Protein AF-H2J732-F1 (afdb_monomer_lite)

Radius of gyration: 25.53 Å; chains: 1; bounding box: 41×71×60 Å

Secondary structure (DSSP, 8-state):
-EEEEEEEEETT--EEEEEEES--SEEE---EE---SSS--EEEEETTEEEEEE----SSPEE--EEEE-SS-EEEESEEEEEEE-S--EEPPHHHHHH-GGGGGEEEEEEETTEEEEEE-HHHHHSS------B---S--------S-EEEEEETTTEEEEGGGEEEEEEGGG-EEEEETTEEEEEEETTEEEEEEESSSS--EEEEESS-EEEES-EEEEEEEEEE-TT--EEEEETTEEEEE--

Sequence (247 aa):
MEYYICEIKDIENRTRKIAIENNIIGISTSFIPEDTGKQFIGFSEFNGNLYPVVTLPLEEKLVLKIFLIYEKMAFGVTSIIKKTKIDKVHIISEKMLELFPEMKIYSGYFEDEGEDILVFNIENALKQDMPDVIVKNRKIKRGTHQKLLQDFFIIDGKYAVERYKILNISGIEKFAPFSFKEFDGFVEYKNEIFPVLKTDEEFKWLVIKKGFSLLCKNIQTTNGEVISDEKNKKYLKVGKNIYEILE

Organism: Marinitoga piezophila (strain DSM 14283 / JCM 11233 / KA3) (NCBI:txid443254)

pLDDT: mean 79.51, std 14.53, range [30.89, 93.81]

Foldseek 3Di:
DKWWWFWKAFPVRDIATATEDPQFPDKFQDFDADPPVDQFGGWTDDPNWTFGEHEQPDPTHIDFGMWGHHPHHTYTGNGTPDMDDDPDFAADDPVNCVVPVSLVQFGGWDDDPNDIHTYGDVVVVVPPPRPSDRPPDPDDDDDDDDPPLFKWKDFQLAATEGPSQWPDKDFCPQWDADDDDQFRGWGDDPNDIATEHEPDPDFTMWTDGPRHIYGGHDIDIDGADWDADPVRFIWGDDPPGIHGYDD

Structure (mmCIF, N/CA/C/O backbone):
data_AF-H2J732-F1
#
_entry.id   AF-H2J732-F1
#
loop_
_atom_site.group_PDB
_atom_site.id
_atom_site.type_symbol
_atom_site.label_atom_id
_atom_site.label_alt_id
_atom_site.label_comp_id
_atom_site.label_asym_id
_atom_site.label_entity_id
_atom_site.label_seq_id
_atom_site.pdbx_PDB_ins_code
_atom_site.Cartn_x
_atom_site.Cartn_y
_atom_site.Cartn_z
_atom_site.occupancy
_atom_site.B_iso_or_equiv
_atom_site.auth_seq_id
_atom_site.auth_comp_id
_atom_site.auth_asym_id
_atom_site.auth_atom_id
_atom_site.pdbx_PDB_model_num
ATOM 1 N N . MET A 1 1 ? -17.116 -20.520 12.514 1.00 86.81 1 MET A N 1
ATOM 2 C CA . MET A 1 1 ? -16.486 -19.180 12.487 1.00 86.81 1 MET A CA 1
ATOM 3 C C . MET A 1 1 ? -15.799 -18.995 11.138 1.00 86.81 1 MET A C 1
ATOM 5 O O . MET A 1 1 ? -15.459 -19.994 10.516 1.00 86.81 1 MET A O 1
ATOM 9 N N . GLU A 1 2 ? -15.677 -17.770 10.626 1.00 90.69 2 GLU A N 1
ATOM 10 C CA . GLU A 1 2 ? -14.990 -17.516 9.348 1.00 90.69 2 GLU A CA 1
ATOM 11 C C . GLU A 1 2 ? -13.551 -17.053 9.589 1.00 90.69 2 GLU A C 1
ATOM 13 O O . GLU A 1 2 ? -13.306 -16.213 10.454 1.00 90.69 2 GLU A O 1
ATOM 18 N N . TYR A 1 3 ? -12.619 -17.562 8.787 1.00 92.44 3 TYR A N 1
ATOM 19 C CA . TYR A 1 3 ? -11.195 -17.258 8.878 1.00 92.44 3 TYR A CA 1
ATOM 20 C C . TYR A 1 3 ? -10.614 -16.927 7.504 1.00 92.44 3 TYR A C 1
ATOM 22 O O . TYR A 1 3 ? -11.011 -17.500 6.487 1.00 92.44 3 TYR A O 1
ATOM 30 N N . TYR A 1 4 ? -9.630 -16.034 7.485 1.00 90.50 4 TYR A N 1
ATOM 31 C CA . TYR A 1 4 ? -8.674 -15.912 6.394 1.00 90.50 4 TYR A CA 1
ATOM 32 C C . TYR A 1 4 ? -7.487 -16.823 6.672 1.00 90.50 4 TYR A C 1
ATOM 34 O O . TYR A 1 4 ? -6.869 -16.718 7.728 1.00 90.50 4 TYR A O 1
ATOM 42 N N . ILE A 1 5 ? -7.156 -17.692 5.720 1.00 92.06 5 ILE A N 1
ATOM 43 C CA . ILE A 1 5 ? -5.886 -18.415 5.729 1.00 92.06 5 ILE A CA 1
ATOM 44 C C . ILE A 1 5 ? -4.872 -17.549 4.993 1.00 92.06 5 ILE A C 1
ATOM 46 O O . ILE A 1 5 ? -5.067 -17.193 3.827 1.00 92.06 5 ILE A O 1
ATOM 50 N N . CYS A 1 6 ? -3.802 -17.192 5.687 1.00 91.62 6 CYS A N 1
ATOM 51 C CA . CYS A 1 6 ? -2.778 -16.276 5.216 1.00 91.62 6 CYS A CA 1
ATOM 52 C C . CYS A 1 6 ? -1.414 -16.956 5.191 1.00 91.62 6 CYS A C 1
ATOM 54 O O . CYS A 1 6 ? -1.122 -17.795 6.043 1.00 91.62 6 CYS A O 1
ATOM 56 N N . GLU A 1 7 ? -0.561 -16.538 4.259 1.00 91.06 7 GLU A N 1
ATOM 57 C CA . GLU A 1 7 ? 0.858 -16.883 4.287 1.00 91.06 7 GLU A CA 1
ATOM 58 C C . GLU A 1 7 ? 1.676 -15.730 4.839 1.00 91.06 7 GLU A C 1
ATOM 60 O O . GLU A 1 7 ? 1.455 -14.557 4.513 1.00 91.06 7 GLU A O 1
ATOM 65 N N . ILE A 1 8 ? 2.686 -16.091 5.615 1.00 89.31 8 ILE A N 1
ATOM 66 C CA . ILE A 1 8 ? 3.742 -15.198 6.057 1.00 89.31 8 ILE A CA 1
ATOM 67 C C . ILE A 1 8 ? 5.066 -15.813 5.633 1.00 89.31 8 ILE A C 1
ATOM 69 O O . ILE A 1 8 ? 5.370 -16.957 5.970 1.00 89.31 8 ILE A O 1
ATOM 73 N N . LYS A 1 9 ? 5.835 -15.039 4.874 1.00 89.25 9 LYS A N 1
ATOM 74 C CA . LYS A 1 9 ? 7.166 -15.393 4.404 1.00 89.25 9 LYS A CA 1
ATOM 75 C C . LYS A 1 9 ? 8.208 -14.555 5.111 1.00 89.25 9 LYS A C 1
ATOM 77 O O . LYS A 1 9 ? 8.009 -13.355 5.305 1.00 89.25 9 LYS A O 1
ATOM 82 N N . ASP A 1 10 ? 9.323 -15.174 5.452 1.00 86.19 10 ASP A N 1
ATOM 83 C CA . ASP A 1 10 ? 10.529 -14.449 5.828 1.00 86.19 10 ASP A CA 1
ATOM 84 C C . ASP A 1 10 ? 11.329 -14.017 4.582 1.00 86.19 10 ASP A C 1
ATOM 86 O O . ASP A 1 10 ? 10.953 -14.284 3.433 1.00 86.19 10 ASP A O 1
ATOM 90 N N . ILE A 1 11 ? 12.445 -13.324 4.807 1.00 83.50 11 ILE A N 1
ATOM 91 C CA . ILE A 1 11 ? 13.387 -12.934 3.747 1.00 83.50 11 ILE A CA 1
ATOM 92 C C . ILE A 1 11 ? 14.078 -14.125 3.060 1.00 83.50 11 ILE A C 1
ATOM 94 O O . ILE A 1 11 ? 14.561 -13.971 1.940 1.00 83.50 11 ILE A O 1
ATOM 98 N N . GLU A 1 12 ? 14.104 -15.299 3.695 1.00 86.12 12 GLU A N 1
ATOM 99 C CA . GLU A 1 12 ? 14.650 -16.549 3.146 1.00 86.12 12 GLU A CA 1
ATOM 100 C C . GLU A 1 12 ? 13.590 -17.363 2.382 1.00 86.12 12 GLU A C 1
ATOM 102 O O . GLU A 1 12 ? 13.863 -18.465 1.906 1.00 86.12 12 GLU A O 1
ATOM 107 N N . ASN A 1 13 ? 12.384 -16.805 2.214 1.00 80.94 13 ASN A N 1
ATOM 108 C CA . ASN A 1 13 ? 11.239 -17.409 1.537 1.00 80.94 13 ASN A CA 1
ATOM 109 C C . ASN A 1 13 ? 10.667 -18.660 2.247 1.00 80.94 13 ASN A C 1
ATOM 111 O O . ASN A 1 13 ? 9.870 -19.397 1.654 1.00 80.94 13 ASN A O 1
ATOM 115 N N . ARG A 1 14 ? 10.996 -18.879 3.528 1.00 86.00 14 ARG A N 1
ATOM 116 C CA . ARG A 1 14 ? 10.316 -19.858 4.389 1.00 86.00 14 ARG A CA 1
ATOM 117 C C . ARG A 1 14 ? 8.904 -19.366 4.662 1.00 86.00 14 ARG A C 1
ATOM 119 O O . ARG A 1 14 ? 8.694 -18.225 5.061 1.00 86.00 14 ARG A O 1
ATOM 126 N N . THR A 1 15 ? 7.929 -20.232 4.409 1.00 86.44 15 THR A N 1
ATOM 127 C CA . THR A 1 15 ? 6.506 -19.880 4.433 1.00 86.44 15 THR A CA 1
ATOM 128 C C . THR A 1 15 ? 5.823 -20.528 5.629 1.00 86.44 15 THR A C 1
ATOM 130 O O . THR A 1 15 ? 5.997 -21.718 5.874 1.00 86.44 15 THR A O 1
ATOM 133 N N . ARG A 1 16 ? 5.023 -19.750 6.356 1.00 86.56 16 ARG A N 1
ATOM 134 C CA . ARG A 1 16 ? 4.141 -20.220 7.427 1.00 86.56 16 ARG A CA 1
ATOM 135 C C . ARG A 1 16 ? 2.703 -19.876 7.070 1.00 86.56 16 ARG A C 1
ATOM 137 O O . ARG A 1 16 ? 2.445 -18.766 6.603 1.00 86.56 16 ARG A O 1
ATOM 144 N N . LYS A 1 17 ? 1.780 -20.806 7.309 1.00 91.50 17 LYS A N 1
ATOM 145 C CA . LYS A 1 17 ? 0.342 -20.565 7.171 1.00 91.50 17 LYS A CA 1
ATOM 146 C C . LYS A 1 17 ? -0.266 -20.310 8.542 1.00 91.50 17 LYS A C 1
ATOM 148 O O . LYS A 1 17 ? 0.025 -21.029 9.494 1.00 91.50 17 LYS A O 1
ATOM 153 N N . ILE A 1 18 ? -1.103 -19.287 8.629 1.00 92.56 18 ILE A N 1
ATOM 154 C CA . ILE A 1 18 ? -1.882 -18.984 9.829 1.00 92.56 18 ILE A CA 1
ATOM 155 C C . ILE A 1 18 ? -3.323 -18.683 9.446 1.00 92.56 18 ILE A C 1
ATOM 157 O O . ILE A 1 18 ? -3.600 -18.196 8.348 1.00 92.56 18 ILE A O 1
ATOM 161 N N . ALA A 1 19 ? -4.234 -18.937 10.373 1.00 93.81 19 ALA A N 1
ATOM 162 C CA . ALA A 1 19 ? -5.616 -18.520 10.273 1.00 93.81 19 ALA A CA 1
ATOM 163 C C . ALA A 1 19 ? -5.853 -17.270 11.116 1.00 93.81 19 ALA A C 1
ATOM 165 O O . ALA A 1 19 ? -5.444 -17.185 12.275 1.00 93.81 19 ALA A O 1
ATOM 166 N N . ILE A 1 20 ? -6.547 -16.306 10.527 1.00 91.19 20 ILE A N 1
ATOM 167 C CA . ILE A 1 20 ? -6.909 -15.040 11.149 1.00 91.19 20 ILE A CA 1
ATOM 168 C C . ILE A 1 20 ? -8.429 -14.917 11.109 1.00 91.19 20 ILE A C 1
ATOM 170 O O . ILE A 1 20 ? -9.039 -15.062 10.051 1.00 91.19 20 ILE A O 1
ATOM 174 N N . GLU A 1 21 ? -9.055 -14.671 12.255 1.00 88.50 21 GLU A N 1
ATOM 175 C CA . GLU A 1 21 ? -10.512 -14.546 12.338 1.00 88.50 21 GLU A CA 1
ATOM 176 C C . GLU A 1 21 ? -11.025 -13.355 11.512 1.00 88.50 21 GLU A C 1
ATOM 178 O O . GLU A 1 21 ? -10.437 -12.267 11.532 1.00 88.50 21 GLU A O 1
ATOM 183 N N . ASN A 1 22 ? -12.134 -13.559 10.789 1.00 84.19 22 ASN A N 1
ATOM 184 C CA . ASN A 1 22 ? -12.772 -12.566 9.920 1.00 84.19 22 ASN A CA 1
ATOM 185 C C . ASN A 1 22 ? -13.530 -11.477 10.714 1.00 84.19 22 ASN A C 1
ATOM 187 O O . ASN A 1 22 ? -14.730 -11.280 10.543 1.00 84.19 22 ASN A O 1
ATOM 191 N N . ASN A 1 23 ? -12.803 -10.745 11.553 1.00 83.38 23 ASN A N 1
ATOM 192 C CA . ASN A 1 23 ? -13.281 -9.561 12.273 1.00 83.38 23 ASN A CA 1
ATOM 193 C C . ASN A 1 23 ? -12.631 -8.282 11.711 1.00 83.38 23 ASN A C 1
ATOM 195 O O . ASN A 1 23 ? -12.337 -7.337 12.442 1.00 83.38 23 ASN A O 1
ATOM 199 N N . ILE A 1 24 ? -12.355 -8.280 10.402 1.00 82.88 24 ILE A N 1
ATOM 200 C CA . ILE A 1 24 ? -11.668 -7.192 9.701 1.00 82.88 24 ILE A CA 1
ATOM 201 C C . ILE A 1 24 ? -12.686 -6.207 9.115 1.00 82.88 24 ILE A C 1
ATOM 203 O O . ILE A 1 24 ? -13.741 -6.599 8.621 1.00 82.88 24 ILE A O 1
ATOM 207 N N . ILE A 1 25 ? -12.342 -4.923 9.107 1.00 81.88 25 ILE A N 1
ATOM 208 C CA . ILE A 1 25 ? -13.107 -3.854 8.449 1.00 81.88 25 ILE A CA 1
ATOM 209 C C . ILE A 1 25 ? -12.642 -3.600 7.007 1.00 81.88 25 ILE A C 1
ATOM 211 O O . ILE A 1 25 ? -13.283 -2.851 6.269 1.00 81.88 25 ILE A O 1
ATOM 215 N N . GLY A 1 26 ? -11.523 -4.204 6.594 1.00 80.00 26 GLY A N 1
ATOM 216 C CA . GLY A 1 26 ? -11.013 -4.100 5.232 1.00 80.00 26 GLY A CA 1
ATOM 217 C C . GLY A 1 26 ? -9.626 -4.699 5.039 1.00 80.00 26 GLY A C 1
ATOM 218 O O . GLY A 1 26 ? -9.052 -5.295 5.945 1.00 80.00 26 GLY A O 1
ATOM 219 N N . ILE A 1 27 ? -9.089 -4.535 3.832 1.00 82.12 27 ILE A N 1
ATOM 220 C CA . ILE A 1 27 ? -7.747 -4.980 3.447 1.00 82.12 27 ILE A CA 1
ATOM 221 C C . ILE A 1 27 ? -7.030 -3.800 2.792 1.00 82.12 27 ILE A C 1
ATOM 223 O O . ILE A 1 27 ? -7.623 -3.080 1.988 1.00 82.12 27 ILE A O 1
ATOM 227 N N . SER A 1 28 ? -5.752 -3.621 3.110 1.00 79.81 28 SER A N 1
ATOM 228 C CA . SER A 1 28 ? -4.871 -2.657 2.456 1.00 79.81 28 SER A CA 1
ATOM 229 C C . SER A 1 28 ? -3.616 -3.337 1.921 1.00 79.81 28 SER A C 1
ATOM 231 O O . SER A 1 28 ? -3.168 -4.360 2.434 1.00 79.81 28 SER A O 1
ATOM 233 N N . THR A 1 29 ? -3.030 -2.749 0.885 1.00 87.38 29 THR A N 1
ATOM 234 C CA . THR A 1 29 ? -1.687 -3.084 0.385 1.00 87.38 29 THR A CA 1
ATOM 235 C C . THR A 1 29 ? -0.697 -1.944 0.633 1.00 87.38 29 THR A C 1
ATOM 237 O O . THR A 1 29 ? 0.436 -1.987 0.160 1.00 87.38 29 THR A O 1
ATOM 240 N N . SER A 1 30 ? -1.128 -0.888 1.332 1.00 83.69 30 SER A N 1
ATOM 241 C CA . SER A 1 30 ? -0.287 0.250 1.687 1.00 83.69 30 SER A CA 1
ATOM 242 C C . SER A 1 30 ? 0.471 -0.047 2.974 1.00 83.69 30 SER A C 1
ATOM 244 O O . SER A 1 30 ? -0.135 -0.434 3.976 1.00 83.69 30 SER A O 1
ATOM 246 N N . PHE A 1 31 ? 1.784 0.170 2.947 1.00 85.25 31 PHE A N 1
ATOM 247 C CA . PHE A 1 31 ? 2.654 0.072 4.110 1.00 85.25 31 PHE A CA 1
ATOM 248 C C . PHE A 1 31 ? 3.592 1.265 4.163 1.00 85.25 31 PHE A C 1
ATOM 250 O O . PHE A 1 31 ? 4.288 1.570 3.193 1.00 85.25 31 PHE A O 1
ATOM 257 N N . ILE A 1 32 ? 3.612 1.914 5.314 1.00 82.00 32 ILE A N 1
ATOM 258 C CA . ILE A 1 32 ? 4.508 3.003 5.652 1.00 82.00 32 ILE A CA 1
ATOM 259 C C . ILE A 1 32 ? 5.402 2.450 6.764 1.00 82.00 32 ILE A C 1
ATOM 261 O O . ILE A 1 32 ? 4.961 2.404 7.914 1.00 82.00 32 ILE A O 1
ATOM 265 N N . PRO A 1 33 ? 6.604 1.947 6.433 1.00 79.12 33 PRO A N 1
ATOM 266 C CA . PRO A 1 33 ? 7.513 1.429 7.442 1.00 79.12 33 PRO A CA 1
ATOM 267 C C . PRO A 1 33 ? 7.946 2.571 8.359 1.00 79.12 33 PRO A C 1
ATOM 269 O O . PRO A 1 33 ? 8.314 3.646 7.884 1.00 79.12 33 PRO A O 1
ATOM 272 N N . GLU A 1 34 ? 7.925 2.329 9.663 1.00 73.31 34 GLU A N 1
ATOM 273 C CA . GLU A 1 34 ? 8.407 3.293 10.644 1.00 73.31 34 GLU A CA 1
ATOM 274 C C . GLU A 1 34 ? 9.106 2.535 11.765 1.00 73.31 34 GLU A C 1
ATOM 276 O O . GLU A 1 34 ? 8.534 1.624 12.366 1.00 73.31 34 GLU A O 1
ATOM 281 N N . ASP A 1 35 ? 10.362 2.894 12.022 1.00 62.47 35 ASP A N 1
ATOM 282 C CA . ASP A 1 35 ? 11.105 2.351 13.151 1.00 62.47 35 ASP A CA 1
ATOM 283 C C . ASP A 1 35 ? 10.632 3.060 14.417 1.00 62.47 35 ASP A C 1
ATOM 285 O O . ASP A 1 35 ? 11.136 4.113 14.808 1.00 62.47 35 ASP A O 1
ATOM 289 N N . THR A 1 36 ? 9.557 2.535 14.997 1.00 57.09 36 THR A N 1
ATOM 290 C CA . THR A 1 36 ? 8.895 3.209 16.113 1.00 57.09 36 THR A CA 1
ATOM 291 C C . THR A 1 36 ? 9.518 2.882 17.463 1.00 57.09 36 THR A C 1
ATOM 293 O O . THR A 1 36 ? 9.094 3.463 18.463 1.00 57.09 36 THR A O 1
ATOM 296 N N . GLY A 1 37 ? 10.489 1.956 17.529 1.00 52.34 37 GLY A N 1
ATOM 297 C CA . GLY A 1 37 ? 11.015 1.416 18.790 1.00 52.34 37 GLY A CA 1
ATOM 298 C C . GLY A 1 37 ? 9.931 0.810 19.700 1.00 52.34 37 GLY A C 1
ATOM 299 O O . GLY A 1 37 ? 10.166 0.607 20.890 1.00 52.34 37 GLY A O 1
ATOM 300 N N . LYS A 1 38 ? 8.727 0.574 19.159 1.00 56.06 38 LYS A N 1
ATOM 301 C CA . LYS A 1 38 ? 7.519 0.096 19.845 1.00 56.06 38 LYS A CA 1
ATOM 302 C C . LYS A 1 38 ? 7.087 -1.257 19.269 1.00 56.06 38 LYS A C 1
ATOM 304 O O . LYS A 1 38 ? 7.701 -1.795 18.356 1.00 56.06 38 LYS A O 1
ATOM 309 N N . GLN A 1 39 ? 5.993 -1.798 19.801 1.00 67.06 39 GLN A N 1
ATOM 310 C CA . GLN A 1 39 ? 5.414 -3.109 19.466 1.00 67.06 39 GLN A CA 1
ATOM 311 C C . GLN A 1 39 ? 4.782 -3.207 18.055 1.00 67.06 39 GLN A C 1
ATOM 313 O O . GLN A 1 39 ? 4.118 -4.193 17.747 1.00 67.06 39 GLN A O 1
ATOM 318 N N . PHE A 1 40 ? 4.971 -2.211 17.184 1.00 77.06 40 PHE A N 1
ATOM 319 C CA . PHE A 1 40 ? 4.434 -2.181 15.822 1.00 77.06 40 PHE A CA 1
ATOM 320 C C . PHE A 1 40 ? 5.495 -1.673 14.836 1.00 77.06 40 PHE A C 1
ATOM 322 O O . PHE A 1 40 ? 6.371 -0.885 15.184 1.00 77.06 40 PHE A O 1
ATOM 329 N N . ILE A 1 41 ? 5.421 -2.129 13.589 1.00 78.69 41 ILE A N 1
ATOM 330 C CA . ILE A 1 41 ? 6.520 -2.018 12.604 1.00 78.69 41 ILE A CA 1
ATOM 331 C C . ILE A 1 41 ? 6.309 -0.917 11.552 1.00 78.69 41 ILE A C 1
ATOM 333 O O . ILE A 1 41 ? 7.052 -0.808 10.576 1.00 78.69 41 ILE A O 1
ATOM 337 N N . GLY A 1 42 ? 5.248 -0.133 11.714 1.00 82.81 42 GLY A N 1
ATOM 338 C CA . GLY A 1 42 ? 4.853 0.924 10.794 1.00 82.81 42 GLY A CA 1
ATOM 339 C C . GLY A 1 42 ? 3.343 1.103 10.761 1.00 82.81 42 GLY A C 1
ATOM 340 O O . GLY A 1 42 ? 2.631 0.656 11.660 1.00 82.81 42 GLY A O 1
ATOM 341 N N . PHE A 1 43 ? 2.847 1.725 9.698 1.00 83.88 43 PHE A N 1
ATOM 342 C CA . PHE A 1 43 ? 1.429 2.009 9.516 1.00 83.88 43 PHE A CA 1
ATOM 343 C C . PHE A 1 43 ? 0.908 1.479 8.184 1.00 83.88 43 PHE A C 1
ATOM 345 O O . PHE A 1 43 ? 1.616 1.463 7.180 1.00 83.88 43 PHE A O 1
ATOM 352 N N . SER A 1 44 ? -0.359 1.083 8.160 1.00 84.25 44 SER A N 1
ATOM 353 C CA . SER A 1 44 ? -1.096 0.780 6.941 1.00 84.25 44 SER A CA 1
ATOM 354 C C . SER A 1 44 ? -2.203 1.806 6.752 1.00 84.25 44 SER A C 1
ATOM 356 O O . SER A 1 44 ? -2.924 2.135 7.694 1.00 84.25 44 SER A O 1
ATOM 358 N N . GLU A 1 45 ? -2.324 2.344 5.541 1.00 81.19 45 GLU A N 1
ATOM 359 C CA . GLU A 1 45 ? -3.378 3.301 5.215 1.00 81.19 45 GLU A CA 1
ATOM 360 C C . GLU A 1 45 ? -4.629 2.570 4.726 1.00 81.19 45 GLU A C 1
ATOM 362 O O . GLU A 1 45 ? -4.569 1.790 3.772 1.00 81.19 45 GLU A O 1
ATOM 367 N N . PHE A 1 46 ? -5.774 2.859 5.341 1.00 77.88 46 PHE A N 1
ATOM 368 C CA . PHE A 1 46 ? -7.077 2.376 4.895 1.00 77.88 46 PHE A CA 1
ATOM 369 C C . PHE A 1 46 ? -8.143 3.453 5.108 1.00 77.88 46 PHE A C 1
ATOM 371 O O . PHE A 1 46 ? -8.262 4.023 6.192 1.00 77.88 46 PHE A O 1
ATOM 378 N N . ASN A 1 47 ? -8.901 3.774 4.054 1.00 73.75 47 ASN A N 1
ATOM 379 C CA . ASN A 1 47 ? -9.926 4.828 4.057 1.00 73.75 47 ASN A CA 1
ATOM 380 C C . ASN A 1 47 ? -9.446 6.181 4.629 1.00 73.75 47 ASN A C 1
ATOM 382 O O . ASN A 1 47 ? -10.196 6.893 5.294 1.00 73.75 47 ASN A O 1
ATOM 386 N N . GLY A 1 48 ? -8.185 6.542 4.361 1.00 66.12 48 GLY A N 1
ATOM 387 C CA . GLY A 1 48 ? -7.577 7.797 4.812 1.00 66.12 48 GLY A CA 1
ATOM 388 C C . GLY A 1 48 ? -7.179 7.836 6.293 1.00 66.12 48 GLY A C 1
ATOM 389 O O . GLY A 1 48 ? -6.762 8.898 6.762 1.00 66.12 48 GLY A O 1
ATOM 390 N N . ASN A 1 49 ? -7.284 6.714 7.010 1.00 67.25 49 ASN A N 1
ATOM 391 C CA . ASN A 1 49 ? -6.768 6.539 8.367 1.00 67.25 49 ASN A CA 1
ATOM 392 C C . ASN A 1 49 ? -5.492 5.691 8.340 1.00 67.25 49 ASN A C 1
ATOM 394 O O . ASN A 1 49 ? -5.319 4.844 7.462 1.00 67.25 49 ASN A O 1
ATOM 398 N N . LEU A 1 50 ? -4.623 5.909 9.325 1.00 77.00 50 LEU A N 1
ATOM 399 C CA . LEU A 1 50 ? -3.427 5.104 9.549 1.00 77.00 50 LEU A CA 1
ATOM 400 C C . LEU A 1 50 ? -3.682 4.112 10.676 1.00 77.00 50 LEU A C 1
ATOM 402 O O . LEU A 1 50 ? -4.117 4.500 11.759 1.00 77.00 50 LEU A O 1
ATOM 406 N N . TYR A 1 51 ? -3.382 2.850 10.405 1.00 79.38 51 TYR A N 1
ATOM 407 C CA . TYR A 1 51 ? -3.525 1.748 11.341 1.00 79.38 51 TYR A CA 1
ATOM 408 C C . TYR A 1 51 ? -2.137 1.222 11.696 1.00 79.38 51 TYR A C 1
ATOM 410 O O . TYR A 1 51 ? -1.391 0.879 10.774 1.00 79.38 51 TYR A O 1
ATOM 418 N N . PRO A 1 52 ? -1.759 1.154 12.983 1.00 83.38 52 PRO A N 1
ATOM 419 C CA . PRO A 1 52 ? -0.482 0.573 13.378 1.00 83.38 52 PRO A CA 1
ATOM 420 C C . PRO A 1 52 ? -0.421 -0.885 12.921 1.00 83.38 52 PRO A C 1
ATOM 422 O O . PRO A 1 52 ? -1.376 -1.642 13.098 1.00 83.38 52 PRO A O 1
ATOM 425 N N . VAL A 1 53 ? 0.688 -1.262 12.293 1.00 86.25 53 VAL A N 1
ATOM 426 C CA . VAL A 1 53 ? 0.888 -2.598 11.734 1.00 86.25 53 VAL A CA 1
ATOM 427 C C . VAL A 1 53 ? 1.589 -3.484 12.743 1.00 86.25 53 VAL A C 1
ATOM 429 O O . VAL A 1 53 ? 2.729 -3.224 13.127 1.00 86.25 53 VAL A O 1
ATOM 432 N N . VAL A 1 54 ? 0.933 -4.584 13.080 1.00 85.12 54 VAL A N 1
ATOM 433 C CA . VAL A 1 54 ? 1.510 -5.706 13.817 1.00 85.12 54 VAL A CA 1
ATOM 434 C C . VAL A 1 54 ? 1.630 -6.917 12.902 1.00 85.12 54 VAL A C 1
ATOM 436 O O . VAL A 1 54 ? 0.966 -7.011 11.872 1.00 85.12 54 VAL A O 1
ATOM 439 N N . THR A 1 55 ? 2.483 -7.862 13.260 1.00 85.88 55 THR A N 1
ATOM 440 C CA . THR A 1 55 ? 2.614 -9.142 12.558 1.00 85.88 55 THR A CA 1
ATOM 441 C C . THR A 1 55 ? 3.073 -10.206 13.556 1.00 85.88 55 THR A C 1
ATOM 443 O O . THR A 1 55 ? 3.085 -9.949 14.762 1.00 85.88 55 THR A O 1
ATOM 446 N N . LEU A 1 56 ? 3.425 -11.403 13.087 1.00 82.19 56 LEU A N 1
ATOM 447 C CA . LEU A 1 56 ? 3.963 -12.440 13.961 1.00 82.19 56 LEU A CA 1
ATOM 448 C C . LEU A 1 56 ? 5.239 -11.945 14.671 1.00 82.19 56 LEU A C 1
ATOM 450 O O . LEU A 1 56 ? 6.134 -11.428 13.997 1.00 82.19 56 LEU A O 1
ATOM 454 N N . PRO A 1 57 ? 5.353 -12.125 16.001 1.00 74.62 57 PRO A N 1
ATOM 455 C CA . PRO A 1 57 ? 6.557 -11.791 16.751 1.00 74.62 57 PRO A CA 1
ATOM 456 C C . PRO A 1 57 ? 7.635 -12.837 16.455 1.00 74.62 57 PRO A C 1
ATOM 458 O O . PRO A 1 57 ? 7.783 -13.826 17.169 1.00 74.62 57 PRO A O 1
ATOM 461 N N . LEU A 1 58 ? 8.341 -12.647 15.346 1.00 66.81 58 LEU A N 1
ATOM 462 C CA . LEU A 1 58 ? 9.442 -13.496 14.911 1.00 66.81 58 LEU A CA 1
ATOM 463 C C . LEU A 1 58 ? 10.741 -12.695 14.971 1.00 66.81 58 LEU A C 1
ATOM 465 O O . LEU A 1 58 ? 10.757 -11.500 14.686 1.00 66.81 58 LEU A O 1
ATOM 469 N N . GLU A 1 59 ? 11.836 -13.366 15.327 1.00 61.25 59 GLU A N 1
ATOM 470 C CA . GLU A 1 59 ? 13.184 -12.774 15.305 1.00 61.25 59 GLU A CA 1
ATOM 471 C C . GLU A 1 59 ? 13.639 -12.440 13.871 1.00 61.25 59 GLU A C 1
ATOM 473 O O . GLU A 1 59 ? 14.547 -11.640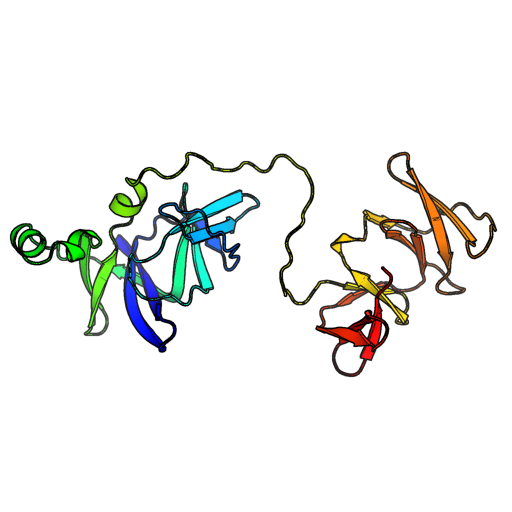 13.646 1.00 61.25 59 GLU A O 1
ATOM 478 N N . GLU A 1 60 ? 12.980 -13.044 12.884 1.00 71.75 60 GLU A N 1
ATOM 479 C CA . GLU A 1 60 ? 13.294 -12.954 11.466 1.00 71.75 60 GLU A CA 1
ATOM 480 C C . GLU A 1 60 ? 12.535 -11.804 10.794 1.00 71.75 60 GLU A C 1
ATOM 482 O O . GLU A 1 60 ? 11.366 -11.537 11.079 1.00 71.75 60 GLU A O 1
ATOM 487 N N . LYS A 1 61 ? 13.179 -11.138 9.828 1.00 80.81 61 LYS A N 1
ATOM 488 C CA . LYS A 1 61 ? 12.509 -10.117 9.014 1.00 80.81 61 LYS A CA 1
ATOM 489 C C . LYS A 1 61 ? 11.471 -10.767 8.098 1.00 80.81 61 LYS A C 1
ATOM 491 O O . LYS A 1 61 ? 11.796 -11.661 7.318 1.00 80.81 61 LYS A O 1
ATOM 496 N N . LEU A 1 62 ? 10.241 -10.260 8.153 1.00 84.50 62 LEU A N 1
ATOM 497 C CA . LEU A 1 62 ? 9.106 -10.756 7.375 1.00 84.50 62 LEU A CA 1
ATOM 498 C C . LEU A 1 62 ? 8.853 -9.923 6.116 1.00 84.50 62 LEU A C 1
ATOM 500 O O . LEU A 1 62 ? 9.025 -8.703 6.102 1.00 84.50 62 LEU A O 1
ATOM 504 N N . VAL A 1 63 ? 8.396 -10.585 5.055 1.00 87.31 63 VAL A N 1
ATOM 505 C CA . VAL A 1 63 ? 8.006 -9.967 3.783 1.00 87.31 63 VAL A CA 1
ATOM 506 C C . VAL A 1 63 ? 6.506 -9.688 3.805 1.00 87.31 63 VAL A C 1
ATOM 508 O O . VAL A 1 63 ? 5.694 -10.536 3.438 1.00 87.31 63 VAL A O 1
ATOM 511 N N . LEU A 1 64 ? 6.118 -8.487 4.221 1.00 87.94 64 LEU A N 1
ATOM 512 C CA . LEU A 1 64 ? 4.710 -8.098 4.339 1.00 87.94 64 LEU A CA 1
ATOM 513 C C . LEU A 1 64 ? 4.233 -7.351 3.093 1.00 87.94 64 LEU A C 1
ATOM 515 O O . LEU A 1 64 ? 4.935 -6.483 2.574 1.00 87.94 64 LEU A O 1
ATOM 519 N N . LYS A 1 65 ? 3.039 -7.694 2.606 1.00 86.44 65 LYS A N 1
ATOM 520 C CA . LYS A 1 65 ? 2.440 -7.094 1.399 1.00 86.44 65 LYS A CA 1
ATOM 521 C C . LYS A 1 65 ? 0.959 -6.770 1.556 1.00 86.44 65 LYS A C 1
ATOM 523 O O . LYS A 1 65 ? 0.472 -5.855 0.897 1.00 86.44 65 LYS A O 1
ATOM 528 N N . ILE A 1 66 ? 0.247 -7.530 2.387 1.00 87.50 66 ILE A N 1
ATOM 529 C CA . ILE A 1 66 ? -1.190 -7.384 2.616 1.00 87.50 66 ILE A CA 1
ATOM 530 C C . ILE A 1 66 ? -1.420 -7.104 4.097 1.00 87.50 66 ILE A C 1
ATOM 532 O O . ILE A 1 66 ? -0.811 -7.732 4.957 1.00 87.50 66 ILE A O 1
ATOM 536 N N . PHE A 1 67 ? -2.319 -6.172 4.386 1.00 91.12 67 PHE A N 1
ATOM 537 C CA . PHE A 1 67 ? -2.634 -5.718 5.731 1.00 91.12 67 PHE A CA 1
ATOM 538 C C . PHE A 1 67 ? -4.127 -5.894 5.974 1.00 91.12 67 PHE A C 1
ATOM 540 O O . PHE A 1 67 ? -4.950 -5.228 5.344 1.00 91.12 67 PHE A O 1
ATOM 547 N N . LEU A 1 68 ? -4.475 -6.819 6.866 1.00 88.06 68 LEU A N 1
ATOM 548 C CA . LEU A 1 68 ? -5.845 -7.043 7.306 1.00 88.06 68 LEU A CA 1
ATOM 549 C C . LEU A 1 68 ? -6.200 -5.972 8.339 1.00 88.06 68 LEU A C 1
ATOM 551 O O . LEU A 1 68 ? -5.572 -5.896 9.393 1.00 88.06 68 LEU A O 1
ATOM 555 N N . ILE A 1 69 ? -7.166 -5.116 8.022 1.00 85.69 69 ILE A N 1
ATOM 556 C CA . ILE A 1 69 ? -7.487 -3.929 8.813 1.00 85.69 69 ILE A CA 1
ATOM 557 C C . ILE A 1 69 ? -8.546 -4.277 9.850 1.00 85.69 69 ILE A C 1
ATOM 559 O O . ILE A 1 69 ? -9.646 -4.689 9.499 1.00 85.69 69 ILE A O 1
ATOM 563 N N . TYR A 1 70 ? -8.228 -4.058 11.117 1.00 83.81 70 TYR A N 1
ATOM 564 C CA . TYR A 1 70 ? -9.143 -4.100 12.255 1.00 83.81 70 TYR A CA 1
ATOM 565 C C . TYR A 1 70 ? -9.511 -2.678 12.680 1.00 83.81 70 TYR A C 1
ATOM 567 O O . TYR A 1 70 ? -8.928 -1.704 12.212 1.00 83.81 70 TYR A O 1
ATOM 575 N N . GLU A 1 71 ? -10.453 -2.536 13.611 1.00 79.00 71 GLU A N 1
ATOM 576 C CA . GLU A 1 71 ? -10.885 -1.217 14.095 1.00 79.00 71 GLU A CA 1
ATOM 577 C C . GLU A 1 71 ? -9.739 -0.351 14.642 1.00 79.00 71 GLU A C 1
ATOM 579 O O . GLU A 1 71 ? -9.776 0.870 14.500 1.00 79.00 71 GLU A O 1
ATOM 584 N N . LYS A 1 72 ? -8.720 -0.976 15.247 1.00 79.06 72 LYS A N 1
ATOM 585 C CA . LYS A 1 72 ? -7.628 -0.281 15.950 1.00 79.06 72 LYS A CA 1
ATOM 586 C C . LYS A 1 72 ? -6.232 -0.520 15.378 1.00 79.06 72 LYS A C 1
ATOM 588 O O . LYS A 1 72 ? -5.309 0.202 15.731 1.00 79.06 72 LYS A O 1
ATOM 593 N N . MET A 1 73 ? -6.053 -1.524 14.525 1.00 84.94 73 MET A N 1
ATOM 594 C CA . MET A 1 73 ? -4.734 -1.908 14.017 1.00 84.94 73 MET A CA 1
ATOM 595 C C . MET A 1 73 ? -4.839 -2.602 12.666 1.00 84.94 73 MET A C 1
ATOM 597 O O . MET A 1 73 ? -5.928 -2.930 12.204 1.00 84.94 73 MET A O 1
ATOM 601 N N . ALA A 1 74 ? -3.698 -2.863 12.052 1.00 88.25 74 ALA A N 1
ATOM 602 C CA . ALA A 1 74 ? -3.585 -3.684 10.866 1.00 88.25 74 ALA A CA 1
ATOM 603 C C . ALA A 1 74 ? -2.687 -4.889 11.156 1.00 88.25 74 ALA A C 1
ATOM 605 O O . ALA A 1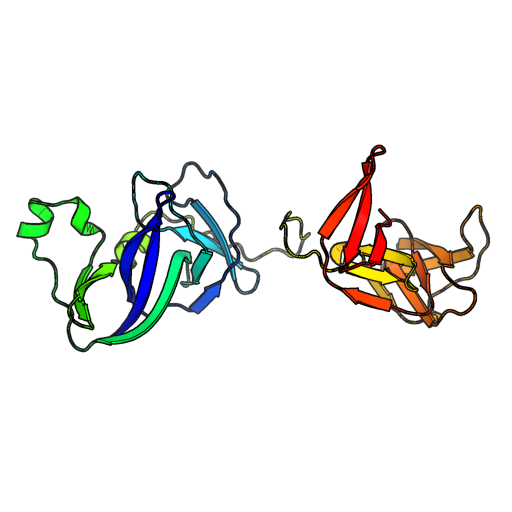 74 ? -1.629 -4.746 11.763 1.00 88.25 74 ALA A O 1
ATOM 606 N N . PHE A 1 75 ? -3.085 -6.074 10.705 1.00 90.50 75 PHE A N 1
ATOM 607 C CA . PHE A 1 75 ? -2.257 -7.271 10.792 1.00 90.50 75 PHE A CA 1
ATOM 608 C C . PHE A 1 75 ? -1.588 -7.540 9.442 1.00 90.50 75 PHE A C 1
ATOM 610 O O . PHE A 1 75 ? -2.264 -7.749 8.433 1.00 90.50 75 PHE A O 1
ATOM 617 N N . GLY A 1 76 ? -0.260 -7.498 9.411 1.00 90.75 76 GLY A N 1
ATOM 618 C CA . GLY A 1 76 ? 0.541 -7.674 8.207 1.00 90.75 76 GLY A CA 1
ATOM 619 C C . GLY A 1 76 ? 0.808 -9.142 7.888 1.00 90.75 76 GLY A C 1
ATOM 620 O O . GLY A 1 76 ? 1.316 -9.887 8.728 1.00 90.75 76 GLY A O 1
ATOM 621 N N . VAL A 1 77 ? 0.537 -9.524 6.640 1.00 90.50 77 VAL A N 1
ATOM 622 C CA . VAL A 1 77 ? 0.817 -10.841 6.051 1.00 90.50 77 VAL A CA 1
ATOM 623 C C . VAL A 1 77 ? 1.464 -10.702 4.670 1.00 90.50 77 VAL A C 1
ATOM 625 O O . VAL A 1 77 ? 1.465 -9.628 4.058 1.00 90.50 77 VAL A O 1
ATOM 628 N N . THR A 1 78 ? 2.018 -11.790 4.140 1.00 88.31 78 THR A N 1
ATOM 629 C CA . THR A 1 78 ? 2.561 -11.815 2.775 1.00 88.31 78 THR A CA 1
ATOM 630 C C . THR A 1 78 ? 1.460 -11.978 1.733 1.00 88.31 78 THR A C 1
ATOM 632 O O . THR A 1 78 ? 1.485 -11.299 0.706 1.00 88.31 78 THR A O 1
ATOM 635 N N . SER A 1 79 ? 0.503 -12.875 1.967 1.00 85.62 79 SER A N 1
ATOM 636 C CA . SER A 1 79 ? -0.611 -13.140 1.053 1.00 85.62 79 SER A CA 1
ATOM 637 C C . SER A 1 79 ? -1.832 -13.674 1.813 1.00 85.62 79 SER A C 1
ATOM 639 O O . SER A 1 79 ? -1.718 -14.173 2.933 1.00 85.62 79 SER A O 1
ATOM 641 N N . ILE A 1 80 ? -3.011 -13.567 1.198 1.00 87.75 80 ILE A N 1
ATOM 642 C CA . ILE A 1 80 ? -4.227 -14.262 1.631 1.00 87.75 80 ILE A CA 1
ATOM 643 C C . ILE A 1 80 ? -4.445 -15.401 0.639 1.00 87.75 80 ILE A C 1
ATOM 645 O O . ILE A 1 80 ? -4.560 -15.145 -0.558 1.00 87.75 80 ILE A O 1
ATOM 649 N N . ILE A 1 81 ? -4.495 -16.638 1.131 1.00 87.19 81 ILE A N 1
ATOM 650 C CA . ILE A 1 81 ? -4.729 -17.830 0.308 1.00 87.19 81 ILE A CA 1
ATOM 651 C C . ILE A 1 81 ? -6.217 -17.941 -0.000 1.00 87.19 81 ILE A C 1
ATOM 653 O O . ILE A 1 81 ? -6.623 -17.978 -1.159 1.00 87.19 81 ILE A O 1
ATOM 657 N N . LYS A 1 82 ? -7.040 -17.996 1.053 1.00 88.12 82 LYS A N 1
ATOM 658 C CA . LYS A 1 82 ? -8.490 -18.158 0.940 1.00 88.12 82 LYS A CA 1
ATOM 659 C C . LYS A 1 82 ? -9.212 -17.674 2.188 1.00 88.12 82 LYS A C 1
ATOM 661 O O . LYS A 1 82 ? -8.623 -17.534 3.259 1.00 88.12 82 LYS A O 1
ATOM 666 N N . LYS A 1 83 ? -10.515 -17.459 2.035 1.00 89.88 83 LYS A N 1
ATOM 667 C CA . LYS A 1 83 ? -11.459 -17.285 3.137 1.00 89.88 83 LYS A CA 1
ATOM 668 C C . LYS A 1 83 ? -12.249 -18.582 3.294 1.00 89.88 83 LYS A C 1
ATOM 670 O O . LYS A 1 83 ? -12.758 -19.097 2.303 1.00 89.88 83 LYS A O 1
ATOM 675 N N . THR A 1 84 ? -12.339 -19.105 4.510 1.00 90.06 84 THR A N 1
ATOM 676 C CA . THR A 1 84 ? -13.013 -20.377 4.796 1.00 90.06 84 THR A CA 1
ATOM 677 C C . THR A 1 84 ? -13.871 -20.284 6.053 1.00 90.06 84 THR A C 1
ATOM 679 O O . THR A 1 84 ? -13.634 -19.448 6.928 1.00 90.06 84 THR A O 1
ATOM 682 N N . LYS A 1 85 ? -14.885 -21.144 6.144 1.00 93.00 85 LYS A N 1
ATOM 683 C CA . LYS A 1 85 ? -15.720 -21.301 7.332 1.00 93.00 85 LYS A CA 1
ATOM 684 C C . LYS A 1 85 ? -15.327 -22.602 8.020 1.00 93.00 85 LYS A C 1
ATOM 686 O O . LYS A 1 85 ? -15.398 -23.659 7.410 1.00 93.00 85 LYS A O 1
ATOM 691 N N . ILE A 1 86 ? -14.945 -22.500 9.287 1.00 91.50 86 ILE A N 1
ATOM 692 C CA . ILE A 1 86 ? -14.508 -23.623 10.116 1.00 91.50 86 ILE A CA 1
ATOM 693 C C . ILE A 1 86 ? -15.517 -23.838 11.236 1.00 91.50 86 ILE A C 1
ATOM 695 O O . ILE A 1 86 ? -15.901 -22.889 11.931 1.00 91.50 86 ILE A O 1
ATOM 699 N N . ASP A 1 87 ? -15.947 -25.081 11.414 1.00 86.31 87 ASP A N 1
ATOM 700 C CA . ASP A 1 87 ? -16.968 -25.432 12.402 1.00 86.31 87 ASP A CA 1
ATOM 701 C C . ASP A 1 87 ? -16.390 -25.588 13.810 1.00 86.31 87 ASP A C 1
ATOM 703 O O . ASP A 1 87 ? -17.058 -25.254 14.789 1.00 86.31 87 ASP A O 1
ATOM 707 N N . LYS A 1 88 ? -15.139 -26.048 13.923 1.00 88.44 88 LYS A N 1
ATOM 708 C CA . LYS A 1 88 ? -14.486 -26.290 15.208 1.00 88.44 88 LYS A CA 1
ATOM 709 C C . LYS A 1 88 ? -13.000 -25.948 15.164 1.00 88.44 88 LYS A C 1
ATOM 711 O O . LYS A 1 88 ? -12.290 -26.374 14.264 1.00 88.44 88 LYS A O 1
ATOM 716 N N . VAL A 1 89 ? -12.548 -25.226 16.186 1.00 91.56 89 VAL A N 1
ATOM 717 C CA . VAL A 1 89 ? -11.132 -24.962 16.461 1.00 91.56 89 VAL A CA 1
ATOM 718 C C . VAL A 1 89 ? -10.718 -25.762 17.692 1.00 91.56 89 VAL A C 1
ATOM 720 O O . VAL A 1 89 ? -11.434 -25.797 18.696 1.00 91.56 89 VAL A O 1
ATOM 723 N N . HIS A 1 90 ? -9.566 -26.417 17.615 1.00 91.44 90 HIS A N 1
ATOM 724 C CA . HIS A 1 90 ? -8.937 -27.104 18.733 1.00 91.44 90 HIS A CA 1
ATOM 725 C C . HIS A 1 90 ? -8.160 -26.091 19.570 1.00 91.44 90 HIS A C 1
ATOM 727 O O . HIS A 1 90 ? -7.195 -25.496 19.097 1.00 91.44 90 HIS A O 1
ATOM 733 N N . ILE A 1 91 ? -8.590 -25.881 20.812 1.00 89.75 91 ILE A N 1
ATOM 734 C CA . ILE A 1 91 ? -7.939 -24.949 21.738 1.00 89.75 91 ILE A CA 1
ATOM 735 C C . ILE A 1 91 ? -6.639 -25.583 22.247 1.00 89.75 91 ILE A C 1
ATOM 737 O O . ILE A 1 91 ? -6.621 -26.755 22.633 1.00 89.75 91 ILE A O 1
ATOM 741 N N . ILE A 1 92 ? -5.553 -24.809 22.256 1.00 84.12 92 ILE A N 1
ATOM 742 C CA . ILE A 1 92 ? -4.270 -25.251 22.815 1.00 84.12 92 ILE A CA 1
ATOM 743 C C . ILE A 1 92 ? -4.418 -25.377 24.337 1.00 84.12 92 ILE A C 1
ATOM 745 O O . ILE A 1 92 ? -4.910 -24.465 24.998 1.00 84.12 92 ILE A O 1
ATOM 749 N N . SER A 1 93 ? -4.008 -26.512 24.903 1.00 85.38 93 SER A N 1
ATOM 750 C CA . SER A 1 93 ? -4.137 -26.757 26.342 1.00 85.38 93 SER A CA 1
ATOM 751 C C . SER A 1 93 ? -3.170 -25.900 27.163 1.00 85.38 93 SER A C 1
ATOM 753 O O . SER A 1 93 ? -2.049 -25.629 26.736 1.00 85.38 93 SER A O 1
ATOM 755 N N . GLU A 1 94 ? -3.561 -25.531 28.386 1.00 84.94 94 GLU A N 1
ATOM 756 C CA . GLU A 1 94 ? -2.706 -24.749 29.295 1.00 84.94 94 GLU A CA 1
ATOM 757 C C . GLU A 1 94 ? -1.359 -25.433 29.551 1.00 84.94 94 GLU A C 1
ATOM 759 O O . GLU A 1 94 ? -0.316 -24.792 29.470 1.00 84.94 94 GLU A O 1
ATOM 764 N N . LYS A 1 95 ? -1.360 -26.761 29.721 1.00 85.44 95 LYS A N 1
ATOM 765 C CA . LYS A 1 95 ? -0.136 -27.561 29.869 1.00 85.44 95 LYS A CA 1
ATO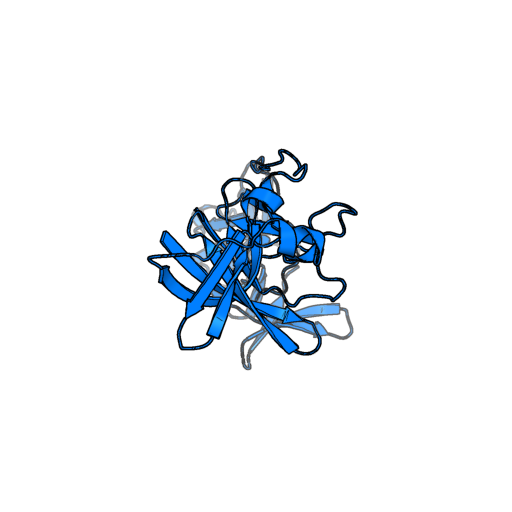M 766 C C . LYS A 1 95 ? 0.811 -27.433 28.666 1.00 85.44 95 LYS A C 1
ATOM 768 O O . LYS A 1 95 ? 2.024 -27.434 28.844 1.00 85.44 95 LYS A O 1
ATOM 773 N N . MET A 1 96 ? 0.281 -27.325 27.444 1.00 78.88 96 MET A N 1
ATOM 774 C CA . MET A 1 96 ? 1.105 -27.068 26.254 1.00 78.88 96 MET A CA 1
ATOM 775 C C . MET A 1 96 ? 1.672 -25.648 26.261 1.00 78.88 96 MET A C 1
ATOM 777 O O . MET A 1 96 ? 2.829 -25.469 25.906 1.00 78.88 96 MET A O 1
ATOM 781 N N . LEU A 1 97 ? 0.902 -24.655 26.711 1.00 81.25 97 LEU A N 1
ATOM 782 C CA . LEU A 1 97 ? 1.364 -23.265 26.829 1.00 81.25 97 LEU A CA 1
ATOM 783 C C . LEU A 1 97 ? 2.397 -23.060 27.949 1.00 81.25 97 LEU A C 1
ATOM 785 O O . LEU A 1 97 ? 3.167 -22.102 27.897 1.00 81.25 97 LEU A O 1
ATOM 789 N N . GLU A 1 98 ? 2.403 -23.919 28.971 1.00 84.00 98 GLU A N 1
ATOM 790 C CA . GLU A 1 98 ? 3.453 -23.960 29.997 1.00 84.00 98 GLU A CA 1
ATOM 791 C C . GLU A 1 98 ? 4.769 -24.512 29.438 1.00 84.00 98 GLU A C 1
ATOM 793 O O . GLU A 1 98 ? 5.833 -23.982 29.750 1.00 84.00 98 GLU A O 1
ATOM 798 N N . LEU A 1 99 ? 4.694 -25.553 28.602 1.00 83.44 99 LEU A N 1
ATOM 799 C CA . LEU A 1 99 ? 5.861 -26.176 27.971 1.00 83.44 99 LEU A CA 1
ATOM 800 C C . LEU A 1 99 ? 6.421 -25.347 26.807 1.00 83.44 99 LEU A C 1
ATOM 802 O O . LEU A 1 99 ? 7.635 -25.304 26.630 1.00 83.44 99 LEU A O 1
ATOM 806 N N . PHE A 1 100 ? 5.545 -24.680 26.052 1.00 79.00 100 PHE A N 1
ATOM 807 C CA . PHE A 1 100 ? 5.876 -23.862 24.882 1.00 79.00 100 PHE A CA 1
ATOM 808 C C . PHE A 1 100 ? 5.231 -22.473 25.008 1.00 79.00 100 PHE A C 1
ATOM 810 O O . PHE A 1 100 ? 4.184 -22.203 24.402 1.00 79.00 100 PHE A O 1
ATOM 817 N N . PRO A 1 101 ? 5.807 -21.570 25.823 1.00 77.06 101 PRO A N 1
ATOM 818 C CA . PRO A 1 101 ? 5.261 -20.232 26.051 1.00 77.06 101 PRO A CA 1
ATOM 819 C C . PRO A 1 101 ? 5.061 -19.407 24.774 1.00 77.06 101 PRO A C 1
ATOM 821 O O . PRO A 1 101 ? 4.159 -18.570 24.718 1.00 77.06 101 PRO A O 1
ATOM 824 N N . GLU A 1 102 ? 5.860 -19.651 23.739 1.00 72.56 102 GLU A N 1
ATOM 825 C CA . GLU A 1 102 ? 5.755 -19.038 22.417 1.00 72.56 102 GLU A CA 1
ATOM 826 C C . GLU A 1 102 ? 4.420 -19.341 21.723 1.00 72.56 102 GLU A C 1
ATOM 828 O O . GLU A 1 102 ? 3.951 -18.539 20.918 1.00 72.56 102 GLU A O 1
ATOM 833 N N . MET A 1 103 ? 3.746 -20.444 22.075 1.00 79.38 103 MET A N 1
ATOM 834 C CA . MET A 1 103 ? 2.439 -20.796 21.515 1.00 79.38 103 MET A CA 1
ATOM 835 C C . MET A 1 103 ? 1.298 -19.909 22.027 1.00 79.38 103 MET A C 1
ATOM 837 O O . MET A 1 103 ? 0.209 -19.942 21.459 1.00 79.38 103 MET A O 1
ATOM 841 N N . LYS A 1 104 ? 1.530 -19.066 23.045 1.00 80.00 104 LYS A N 1
ATOM 842 C CA . LYS A 1 104 ? 0.522 -18.133 23.594 1.00 80.00 104 LYS A CA 1
ATOM 843 C C . LYS A 1 104 ? 0.043 -17.079 22.589 1.00 80.00 104 LYS A C 1
ATOM 845 O O . LYS A 1 104 ? -0.963 -16.406 22.828 1.00 80.00 104 LYS A O 1
ATOM 850 N N . ILE A 1 105 ? 0.750 -16.928 21.469 1.00 80.62 105 ILE A N 1
ATOM 851 C CA . ILE A 1 105 ? 0.340 -16.070 20.350 1.00 80.62 105 ILE A CA 1
ATOM 852 C C . ILE A 1 105 ? -0.776 -16.698 19.501 1.00 80.62 105 ILE A C 1
ATOM 854 O O . ILE A 1 105 ? -1.375 -16.008 18.680 1.00 80.62 105 ILE A O 1
ATOM 858 N N . TYR A 1 106 ? -1.077 -17.982 19.698 1.00 86.81 106 TYR A N 1
ATOM 859 C CA . TYR A 1 106 ? -2.143 -18.705 19.012 1.00 86.81 106 TYR A CA 1
ATOM 860 C C . TYR A 1 106 ? -3.299 -19.002 19.973 1.00 86.81 106 TYR A C 1
ATOM 862 O O . TYR A 1 106 ? -3.108 -19.182 21.174 1.00 86.81 106 TYR A O 1
ATOM 870 N N . SER A 1 107 ? -4.522 -19.026 19.448 1.00 86.25 107 SER A N 1
ATOM 871 C CA . SER A 1 107 ? -5.737 -19.379 20.199 1.00 86.25 107 SER A CA 1
ATOM 872 C C . SER A 1 107 ? -6.114 -20.853 20.028 1.00 86.25 107 SER A C 1
ATOM 874 O O . SER A 1 107 ? -6.815 -21.423 20.864 1.00 86.25 107 SER A O 1
ATOM 876 N N . GLY A 1 108 ? -5.627 -21.486 18.962 1.00 90.69 108 GLY A N 1
ATOM 877 C CA . GLY A 1 108 ? -5.956 -22.858 18.615 1.00 90.69 108 GLY A CA 1
ATOM 878 C C . GLY A 1 108 ? -5.382 -23.274 17.268 1.00 90.69 108 GLY A C 1
ATOM 879 O O . GLY A 1 108 ? -4.517 -22.596 16.717 1.00 90.69 108 GLY A O 1
ATOM 880 N N . TYR A 1 109 ? -5.890 -24.375 16.729 1.00 93.06 109 TYR A N 1
ATOM 881 C CA . TYR A 1 109 ? -5.626 -24.838 15.367 1.00 93.06 109 TYR A CA 1
ATOM 882 C C . TYR A 1 109 ? -6.837 -25.582 14.795 1.00 93.06 109 TYR A C 1
ATOM 884 O O . TYR A 1 109 ? -7.749 -25.968 15.531 1.00 93.06 109 TYR A O 1
ATOM 892 N N . PHE A 1 110 ? -6.860 -25.776 13.483 1.00 93.44 110 PHE A N 1
ATOM 893 C CA . PHE A 1 110 ? -7.800 -26.663 12.800 1.00 93.44 110 PHE A CA 1
ATOM 894 C C . PHE A 1 110 ? -7.121 -27.307 11.593 1.00 93.44 110 PHE A C 1
ATOM 896 O O . PHE A 1 110 ? -6.154 -26.760 11.069 1.00 93.44 110 PHE A O 1
ATOM 903 N N . GLU A 1 111 ? -7.654 -28.436 11.140 1.00 92.12 111 GLU A N 1
ATOM 904 C CA . GLU A 1 111 ? -7.200 -29.089 9.915 1.00 92.12 111 GLU A CA 1
ATOM 905 C C . GLU A 1 111 ? -7.914 -28.482 8.698 1.00 92.12 111 GLU A C 1
ATOM 907 O O . GLU A 1 111 ? -9.141 -28.348 8.684 1.00 92.12 111 GLU A O 1
ATOM 912 N N . ASP A 1 112 ? -7.153 -28.112 7.672 1.00 86.81 112 ASP A N 1
ATOM 913 C CA . ASP A 1 112 ? -7.665 -27.665 6.378 1.00 86.81 112 ASP A CA 1
ATOM 914 C C . ASP A 1 112 ? -6.804 -28.267 5.266 1.00 86.81 112 ASP A C 1
ATOM 916 O O . ASP A 1 112 ? -5.585 -28.141 5.270 1.00 86.81 112 ASP A O 1
ATOM 920 N N . GLU A 1 113 ? -7.447 -28.977 4.335 1.00 85.94 113 GLU A N 1
ATOM 921 C CA . GLU A 1 113 ? -6.776 -29.676 3.223 1.00 85.94 113 GLU A CA 1
ATOM 922 C C . GLU A 1 113 ? -5.645 -30.638 3.660 1.00 85.94 113 GLU A C 1
ATOM 924 O O . GLU A 1 113 ? -4.699 -30.873 2.913 1.00 85.94 113 GLU A O 1
ATOM 929 N N . GLY A 1 114 ? -5.764 -31.239 4.851 1.00 84.94 114 GLY A N 1
ATOM 930 C CA . GLY A 1 114 ? -4.772 -32.176 5.393 1.00 84.94 114 GLY A CA 1
ATOM 931 C C . GLY A 1 114 ? -3.572 -31.511 6.075 1.00 84.94 114 GLY A C 1
ATOM 932 O O . GLY A 1 114 ? -2.591 -32.191 6.374 1.00 84.94 114 GLY A O 1
ATOM 933 N N . GLU A 1 115 ? -3.627 -30.198 6.315 1.00 88.25 115 GLU A N 1
ATOM 934 C CA . GLU A 1 115 ? -2.618 -29.446 7.061 1.00 88.25 115 GLU A CA 1
ATOM 935 C C . GLU A 1 115 ? -3.218 -28.827 8.334 1.00 88.25 115 GLU A C 1
ATOM 937 O O . GLU A 1 115 ? -4.318 -28.271 8.310 1.00 88.25 115 GLU A O 1
ATOM 942 N N . ASP A 1 116 ? -2.471 -28.867 9.441 1.00 89.06 116 ASP A N 1
ATOM 943 C CA . ASP A 1 116 ? -2.824 -28.147 10.667 1.00 89.06 116 ASP A CA 1
ATOM 944 C C . ASP A 1 116 ? -2.512 -26.652 10.516 1.00 89.06 116 ASP A C 1
ATOM 946 O O . ASP A 1 116 ? -1.355 -26.237 10.396 1.00 89.06 116 ASP A O 1
ATOM 950 N N . ILE A 1 117 ? -3.550 -25.819 10.572 1.00 92.38 117 ILE A N 1
ATOM 951 C CA . ILE A 1 117 ? -3.444 -24.365 10.486 1.00 92.38 117 ILE A CA 1
ATOM 952 C C . ILE A 1 117 ? -3.637 -23.753 11.872 1.00 92.38 117 ILE A C 1
ATOM 954 O O . ILE A 1 117 ? -4.706 -23.846 12.478 1.00 92.38 117 ILE A O 1
ATOM 958 N N . LEU A 1 118 ? -2.599 -23.075 12.366 1.00 91.12 118 LEU A N 1
ATOM 959 C CA . LEU A 1 118 ? -2.632 -22.368 13.646 1.00 91.12 118 LEU A CA 1
ATOM 960 C C . LEU A 1 118 ? -3.480 -21.096 13.549 1.00 91.12 118 LEU A C 1
ATOM 962 O O . LEU A 1 118 ? -3.276 -20.257 12.669 1.00 91.12 118 LEU A O 1
ATOM 966 N N . VAL A 1 119 ? -4.399 -20.920 14.494 1.00 90.81 119 VAL A N 1
ATOM 967 C CA . VAL A 1 119 ? -5.243 -19.730 14.614 1.00 90.81 119 VAL A CA 1
ATOM 968 C C . VAL A 1 119 ? -4.506 -18.681 15.429 1.00 90.81 119 VAL A C 1
ATOM 970 O O . VAL A 1 119 ? -4.237 -18.873 16.615 1.00 90.81 119 VAL A O 1
ATOM 973 N N . PHE A 1 120 ? -4.184 -17.553 14.805 1.00 88.88 120 PHE A N 1
ATOM 974 C CA . PHE A 1 120 ? -3.538 -16.440 15.485 1.00 88.88 120 PHE A CA 1
ATOM 975 C C . PHE A 1 120 ? -4.496 -15.786 16.486 1.00 88.88 120 PHE A C 1
ATOM 977 O O . PHE A 1 120 ? -5.659 -15.512 16.180 1.00 88.88 120 PHE A O 1
ATOM 984 N N . ASN A 1 121 ? -4.007 -15.520 17.696 1.00 84.25 121 ASN A N 1
ATOM 985 C CA . ASN A 1 121 ? -4.778 -14.843 18.725 1.00 84.25 121 ASN A CA 1
ATOM 986 C C . ASN A 1 121 ? -4.683 -13.325 18.534 1.00 84.25 121 ASN A C 1
ATOM 988 O O . ASN A 1 121 ? -3.848 -12.646 19.137 1.00 84.25 121 ASN A O 1
ATOM 992 N N . ILE A 1 122 ? -5.568 -12.796 17.687 1.00 78.19 122 ILE A N 1
ATOM 993 C CA . ILE A 1 122 ? -5.625 -11.361 17.408 1.00 78.19 122 ILE A CA 1
ATOM 994 C C . ILE A 1 122 ? -5.950 -10.548 18.665 1.00 78.19 122 ILE A C 1
ATOM 996 O O . ILE A 1 122 ? -5.434 -9.449 18.824 1.00 78.19 122 ILE A O 1
ATOM 1000 N N . GLU A 1 123 ? -6.738 -11.093 19.596 1.00 73.44 123 GLU A N 1
ATOM 1001 C CA . GLU A 1 123 ? -7.073 -10.408 20.845 1.00 73.44 123 GLU A CA 1
ATOM 1002 C C . GLU A 1 123 ? -5.848 -10.198 21.731 1.00 73.44 123 GLU A C 1
ATOM 1004 O O . GLU A 1 123 ? -5.710 -9.142 22.337 1.00 73.44 123 GLU A O 1
ATOM 1009 N N . ASN A 1 124 ? -4.931 -11.166 21.795 1.00 69.75 124 ASN A N 1
ATOM 1010 C CA . ASN A 1 124 ? -3.674 -10.998 22.526 1.00 69.75 124 ASN A CA 1
ATOM 1011 C C . ASN A 1 124 ? -2.788 -9.921 21.885 1.00 69.75 124 ASN A C 1
ATOM 1013 O O . ASN A 1 124 ? -2.152 -9.159 22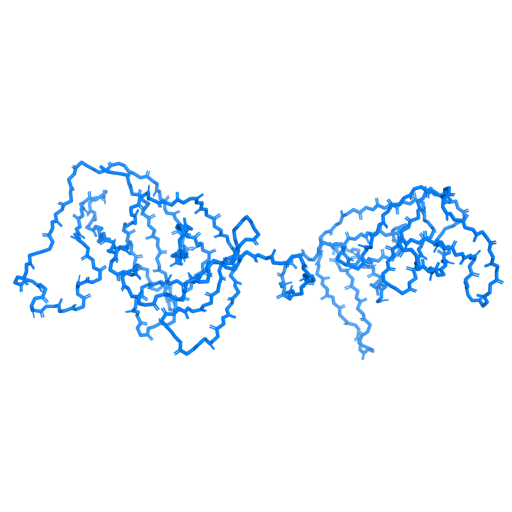.611 1.00 69.75 124 ASN A O 1
ATOM 1017 N N . ALA A 1 125 ? -2.791 -9.808 20.554 1.00 63.19 125 ALA A N 1
ATOM 1018 C CA . ALA A 1 125 ? -2.132 -8.702 19.858 1.00 63.19 125 ALA A CA 1
ATOM 1019 C C . ALA A 1 125 ? -2.841 -7.352 20.092 1.00 63.19 125 ALA A C 1
ATOM 1021 O O . ALA A 1 125 ? -2.178 -6.327 20.178 1.00 63.19 125 ALA A O 1
ATOM 1022 N N . LEU A 1 126 ? -4.168 -7.345 20.259 1.00 58.69 126 LEU A N 1
ATOM 1023 C CA . LEU A 1 126 ? -4.968 -6.149 20.568 1.00 58.69 126 LEU A CA 1
ATOM 1024 C C . LEU A 1 126 ? -4.888 -5.709 22.041 1.00 58.69 126 LEU A C 1
ATOM 1026 O O . LEU A 1 126 ? -5.163 -4.549 22.333 1.00 58.69 126 LEU A O 1
ATOM 1030 N N . LYS A 1 127 ? -4.568 -6.625 22.966 1.00 57.19 127 LYS A N 1
ATOM 1031 C CA . LYS A 1 127 ? -4.407 -6.366 24.413 1.00 57.19 127 LYS A CA 1
ATOM 1032 C C . LYS A 1 127 ? -3.065 -5.734 24.769 1.00 57.19 127 LYS A C 1
ATOM 1034 O O . LYS A 1 127 ? -2.898 -5.258 25.887 1.00 57.19 127 LYS A O 1
ATOM 1039 N N . GLN A 1 128 ? -2.106 -5.779 23.853 1.00 55.94 128 GLN A N 1
ATOM 1040 C CA . GLN A 1 128 ? -0.871 -5.018 23.972 1.00 55.94 128 GLN A CA 1
ATOM 1041 C C . GLN A 1 128 ? -1.200 -3.517 23.955 1.00 55.94 128 GLN A C 1
ATOM 1043 O O . GLN A 1 128 ? -2.152 -3.128 23.279 1.00 55.94 128 GLN A O 1
ATOM 1048 N N . ASP A 1 129 ? -0.459 -2.697 24.714 1.00 47.66 129 ASP A N 1
ATOM 1049 C CA . ASP A 1 129 ? -0.645 -1.237 24.795 1.00 47.66 129 ASP A CA 1
ATOM 1050 C C . ASP A 1 129 ? -0.379 -0.594 23.423 1.00 47.66 129 ASP A C 1
ATOM 1052 O O . ASP A 1 129 ? 0.691 -0.054 23.127 1.00 47.66 129 ASP A O 1
ATOM 1056 N N . MET A 1 130 ? -1.373 -0.687 22.546 1.00 52.19 130 MET A N 1
ATOM 1057 C CA . MET A 1 130 ? -1.374 -0.034 21.256 1.00 52.19 130 MET A CA 1
ATOM 1058 C C . MET A 1 130 ? -1.656 1.445 21.494 1.00 52.19 130 MET A C 1
ATOM 1060 O O . MET A 1 130 ? -2.565 1.783 22.256 1.00 52.19 130 MET A O 1
ATOM 1064 N N . PRO A 1 131 ? -0.904 2.356 20.858 1.00 45.94 131 PRO A N 1
ATOM 1065 C CA . PRO A 1 131 ? -1.224 3.770 20.944 1.00 45.94 131 PRO A CA 1
ATOM 1066 C C . PRO A 1 131 ? -2.681 3.970 20.494 1.00 45.94 131 PRO A C 1
ATOM 1068 O O . PRO A 1 131 ? -3.064 3.454 19.447 1.00 45.94 131 PRO A O 1
ATOM 1071 N N . ASP A 1 132 ? -3.472 4.745 21.250 1.00 40.38 132 ASP A N 1
ATOM 1072 C CA . ASP A 1 132 ? -4.895 5.095 20.995 1.00 40.38 132 ASP A CA 1
ATOM 1073 C C . ASP A 1 132 ? -5.129 5.885 19.687 1.00 40.38 132 ASP A C 1
ATOM 1075 O O . ASP A 1 132 ? -6.124 6.581 19.466 1.00 40.38 132 ASP A O 1
ATOM 1079 N N . VAL A 1 133 ? -4.164 5.829 18.787 1.00 40.94 133 VAL A N 1
ATOM 1080 C CA . VAL A 1 133 ? -3.998 6.745 17.691 1.00 40.94 133 VAL A CA 1
ATOM 1081 C C . VAL A 1 133 ? -4.644 6.131 16.454 1.00 40.94 133 VAL A C 1
ATOM 1083 O O . VAL A 1 133 ? -3.988 5.793 15.474 1.00 40.94 133 VAL A O 1
ATOM 1086 N N . ILE A 1 134 ? -5.978 6.088 16.464 1.00 44.44 134 ILE A N 1
ATOM 1087 C CA . ILE A 1 134 ? -6.722 6.323 15.226 1.00 44.44 134 ILE A CA 1
ATOM 1088 C C . ILE A 1 134 ? -6.410 7.778 14.860 1.00 44.44 134 ILE A C 1
ATOM 1090 O O . ILE A 1 134 ? -7.087 8.704 15.317 1.00 44.44 134 ILE A O 1
ATOM 1094 N N . VAL A 1 135 ? -5.342 8.015 14.087 1.00 41.41 135 VAL A N 1
ATOM 1095 C CA . VAL A 1 135 ? -5.091 9.348 13.529 1.00 41.41 135 VAL A CA 1
ATOM 1096 C C . VAL A 1 135 ? -6.240 9.623 12.561 1.00 41.41 135 VAL A C 1
ATOM 1098 O O . VAL A 1 135 ? -6.172 9.275 11.383 1.00 41.41 135 VAL A O 1
ATOM 1101 N N . LYS A 1 136 ? -7.309 10.278 13.032 1.00 37.69 136 LYS A N 1
ATOM 1102 C CA . LYS A 1 136 ? -8.180 11.038 12.136 1.00 37.69 136 LYS A CA 1
ATOM 1103 C C . LYS A 1 136 ? -7.278 12.065 11.483 1.00 37.69 136 LYS A C 1
ATOM 1105 O O . LYS A 1 136 ? -6.837 13.004 12.147 1.00 37.69 136 LYS A O 1
ATOM 1110 N N . ASN A 1 137 ? -6.995 11.884 10.199 1.00 33.19 137 ASN A N 1
ATOM 1111 C CA . ASN A 1 137 ? -6.265 12.874 9.434 1.00 33.19 137 ASN A CA 1
ATOM 1112 C C . ASN A 1 137 ? -6.999 14.218 9.558 1.00 33.19 137 ASN A C 1
ATOM 1114 O O . ASN A 1 137 ? -8.030 14.462 8.923 1.00 33.19 137 ASN A O 1
ATOM 1118 N N . ARG A 1 138 ? -6.444 15.129 10.372 1.00 34.28 138 ARG A N 1
ATOM 1119 C CA . ARG A 1 138 ? -6.581 16.560 10.121 1.00 34.28 138 ARG A CA 1
ATOM 1120 C C . ARG A 1 138 ? -6.162 16.725 8.668 1.00 34.28 138 ARG A C 1
ATOM 1122 O O . ARG A 1 138 ? -5.042 16.374 8.312 1.00 34.28 138 ARG A O 1
ATOM 1129 N N . LYS A 1 139 ? -7.072 17.228 7.830 1.00 42.34 139 LYS A N 1
ATOM 1130 C CA . LYS A 1 139 ? -6.735 17.755 6.504 1.00 42.34 139 LYS A CA 1
ATOM 1131 C C . LYS A 1 139 ? -5.447 18.562 6.649 1.00 42.34 139 LYS A C 1
ATOM 1133 O O . LYS A 1 139 ? -5.535 19.628 7.235 1.00 42.34 139 LYS A O 1
ATOM 1138 N N . ILE A 1 140 ? -4.306 18.062 6.171 1.00 30.89 140 ILE A N 1
ATOM 1139 C CA . ILE A 1 140 ? -3.136 18.821 5.706 1.00 30.89 140 ILE A CA 1
ATOM 1140 C C . ILE A 1 140 ? -2.099 17.837 5.124 1.00 30.89 140 ILE A C 1
ATOM 1142 O O . ILE A 1 140 ? -1.561 16.980 5.809 1.00 30.89 140 ILE A O 1
ATOM 1146 N N . LYS A 1 141 ? -1.841 18.045 3.825 1.00 32.78 141 LYS A N 1
ATOM 1147 C CA . LYS A 1 141 ? -0.622 17.768 3.040 1.00 32.78 141 LYS A CA 1
ATOM 1148 C C . LYS A 1 141 ? -0.085 16.326 3.013 1.00 32.78 141 LYS A C 1
ATOM 1150 O O . LYS A 1 141 ? 0.840 15.963 3.724 1.00 32.78 141 LYS A O 1
ATOM 1155 N N . ARG A 1 142 ? -0.591 15.591 2.012 1.00 32.91 142 ARG A N 1
ATOM 1156 C CA . ARG A 1 142 ? 0.050 14.436 1.363 1.00 32.91 142 ARG A CA 1
ATOM 1157 C C . ARG A 1 142 ? 1.533 14.707 1.093 1.00 32.91 142 ARG A C 1
ATOM 1159 O O . ARG A 1 142 ? 1.865 15.556 0.264 1.00 32.91 142 ARG A O 1
ATOM 1166 N N . GLY A 1 143 ? 2.378 13.940 1.759 1.00 35.97 143 GLY A N 1
ATOM 1167 C CA . GLY A 1 143 ? 3.784 13.770 1.448 1.00 35.97 143 GLY A CA 1
ATOM 1168 C C . GLY A 1 143 ? 4.184 12.363 1.858 1.00 35.97 143 GLY A C 1
ATOM 1169 O O . GLY A 1 143 ? 4.526 12.143 3.010 1.00 35.97 143 GLY A O 1
ATOM 1170 N N . THR A 1 144 ? 4.126 11.418 0.925 1.00 34.38 144 THR A N 1
ATOM 1171 C CA . THR A 1 144 ? 4.776 10.114 1.073 1.00 34.38 144 THR A CA 1
ATOM 1172 C C . THR A 1 144 ? 5.349 9.710 -0.274 1.00 34.38 144 THR A C 1
ATOM 1174 O O . THR A 1 144 ? 4.638 9.552 -1.267 1.00 34.38 144 THR A O 1
ATOM 1177 N N . HIS A 1 145 ? 6.673 9.576 -0.291 1.00 34.06 145 HIS A N 1
ATOM 1178 C CA . HIS A 1 145 ? 7.416 8.862 -1.312 1.00 34.06 145 HIS A CA 1
ATOM 1179 C C . HIS A 1 145 ? 6.962 7.401 -1.317 1.00 34.06 145 HIS A C 1
ATOM 1181 O O . HIS A 1 145 ? 7.457 6.567 -0.569 1.00 34.06 145 HIS A O 1
ATOM 1187 N N . GLN A 1 146 ? 6.023 7.100 -2.198 1.00 34.97 146 GLN A N 1
ATOM 1188 C CA . GLN A 1 146 ? 5.810 5.769 -2.729 1.00 34.97 146 GLN A CA 1
ATOM 1189 C C . GLN A 1 146 ? 6.560 5.735 -4.069 1.00 34.97 146 GLN A C 1
ATOM 1191 O O . GLN A 1 146 ? 6.319 6.584 -4.929 1.00 34.97 146 GLN A O 1
ATOM 1196 N N . LYS A 1 147 ? 7.417 4.735 -4.311 1.00 37.62 147 LYS A N 1
ATOM 1197 C CA . LYS A 1 147 ? 7.638 4.253 -5.689 1.00 37.62 147 LYS A CA 1
ATOM 1198 C C . LYS A 1 147 ? 6.373 3.494 -6.131 1.00 37.62 147 LYS A C 1
ATOM 1200 O O . LYS A 1 147 ? 6.408 2.311 -6.439 1.00 37.62 147 LYS A O 1
ATOM 1205 N N . LEU A 1 148 ? 5.232 4.183 -6.082 1.00 39.66 148 LEU A N 1
ATOM 1206 C CA . LEU A 1 148 ? 4.100 3.909 -6.947 1.00 39.66 148 LEU A CA 1
ATOM 1207 C C . LEU A 1 148 ? 4.598 4.182 -8.363 1.00 39.66 148 LEU A C 1
ATOM 1209 O O . LEU A 1 148 ? 5.447 5.054 -8.562 1.00 39.66 148 LEU A O 1
ATOM 1213 N N . LEU A 1 149 ? 4.041 3.494 -9.351 1.00 43.94 149 LEU A N 1
ATOM 1214 C CA . LEU A 1 149 ? 3.936 4.106 -10.666 1.00 43.94 149 LEU A CA 1
ATOM 1215 C C . LEU A 1 149 ? 3.335 5.498 -10.439 1.00 43.94 149 LEU A C 1
ATOM 1217 O O . LEU A 1 149 ? 2.201 5.614 -9.981 1.00 43.94 149 LEU A O 1
ATOM 1221 N N . GLN A 1 150 ? 4.167 6.529 -10.555 1.00 53.50 150 GLN A N 1
ATOM 1222 C CA . GLN A 1 150 ? 3.761 7.875 -10.195 1.00 53.50 150 GLN A CA 1
ATOM 1223 C C . GLN A 1 150 ? 2.708 8.294 -11.218 1.00 53.50 150 GLN A C 1
ATOM 1225 O O . GLN A 1 150 ? 2.960 8.225 -12.419 1.00 53.50 150 GLN A O 1
ATOM 1230 N N . ASP A 1 151 ? 1.529 8.688 -10.742 1.00 77.81 151 ASP A N 1
ATOM 1231 C CA . ASP A 1 151 ? 0.489 9.237 -11.602 1.00 77.81 151 ASP A CA 1
ATOM 1232 C C . ASP A 1 151 ? 0.993 10.575 -12.164 1.00 77.81 151 ASP A C 1
ATOM 1234 O O . ASP A 1 151 ? 1.190 11.547 -11.421 1.00 77.81 151 ASP A O 1
ATOM 1238 N N . PHE A 1 152 ? 1.161 10.649 -13.479 1.00 86.56 152 PHE A N 1
ATOM 1239 C CA . PHE A 1 152 ? 1.507 11.872 -14.191 1.00 86.56 152 PHE A CA 1
ATOM 1240 C C . PHE A 1 152 ? 0.381 12.312 -15.110 1.00 86.56 152 PHE A C 1
ATOM 1242 O O . PHE A 1 152 ? -0.368 11.504 -15.660 1.00 86.56 152 PHE A O 1
ATOM 1249 N N . PHE A 1 153 ? 0.326 13.617 -15.339 1.00 83.69 153 PHE A N 1
ATOM 1250 C CA . PHE A 1 153 ? -0.348 14.185 -16.490 1.00 83.69 153 PHE A CA 1
ATOM 1251 C C . PHE A 1 153 ? 0.672 14.470 -17.583 1.00 83.69 153 PHE A C 1
ATOM 1253 O O . PHE A 1 153 ? 1.638 15.195 -17.356 1.00 83.69 153 PHE A O 1
ATOM 1260 N N . ILE A 1 154 ? 0.439 13.909 -18.764 1.00 88.56 154 ILE A N 1
ATOM 1261 C CA . ILE A 1 154 ? 1.116 14.284 -19.996 1.00 88.56 154 ILE A CA 1
ATOM 1262 C C . ILE A 1 154 ? 0.392 15.488 -20.585 1.00 88.56 154 ILE A C 1
ATOM 1264 O O . ILE A 1 154 ? -0.809 15.419 -20.861 1.00 88.56 154 ILE A O 1
ATOM 1268 N N . ILE A 1 155 ? 1.132 16.574 -20.775 1.00 89.00 155 ILE A N 1
ATOM 1269 C CA . ILE A 1 155 ? 0.658 17.836 -21.338 1.00 89.00 155 ILE A CA 1
ATOM 1270 C C . ILE A 1 155 ? 1.156 17.932 -22.779 1.00 89.00 155 ILE A C 1
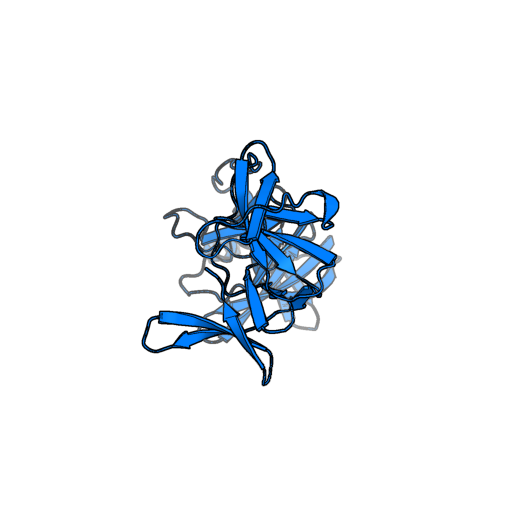ATOM 1272 O O . ILE A 1 155 ? 2.365 17.908 -23.028 1.00 89.00 155 ILE A O 1
ATOM 1276 N N . ASP A 1 156 ? 0.215 17.973 -23.723 1.00 84.62 156 ASP A N 1
ATOM 1277 C CA . ASP A 1 156 ? 0.444 18.079 -25.174 1.00 84.62 156 ASP A CA 1
ATOM 1278 C C . ASP A 1 156 ? 1.418 17.045 -25.765 1.00 84.62 156 ASP A C 1
ATOM 1280 O O . ASP A 1 156 ? 2.009 17.263 -26.819 1.00 84.62 156 ASP A O 1
ATOM 1284 N N . GLY A 1 157 ? 1.611 15.906 -25.091 1.00 81.56 157 GLY A N 1
ATOM 1285 C CA . GLY A 1 157 ? 2.588 14.893 -25.504 1.00 81.56 157 GLY A CA 1
ATOM 1286 C C . GLY A 1 157 ? 4.051 15.330 -25.360 1.00 81.56 157 GLY A C 1
ATOM 1287 O O . GLY A 1 157 ? 4.929 14.630 -25.852 1.00 81.56 157 GLY A O 1
ATOM 1288 N N . LYS A 1 158 ? 4.323 16.468 -24.706 1.00 85.06 158 LYS A N 1
ATOM 1289 C CA . LYS A 1 158 ? 5.669 17.054 -24.564 1.00 85.06 158 LYS A CA 1
ATOM 1290 C C . LYS A 1 158 ? 6.190 16.944 -23.133 1.00 85.06 158 LYS A C 1
ATOM 1292 O O . LYS A 1 158 ? 7.322 16.521 -22.912 1.00 85.06 158 LYS A O 1
ATOM 1297 N N . TYR A 1 159 ? 5.347 17.296 -22.167 1.00 87.75 159 TYR A N 1
ATOM 1298 C CA . TYR A 1 159 ? 5.745 17.453 -20.770 1.00 87.75 159 TYR A CA 1
ATOM 1299 C C . TYR A 1 159 ? 4.989 16.501 -19.856 1.00 87.75 159 TYR A C 1
ATOM 1301 O O . TYR A 1 159 ? 3.838 16.163 -20.121 1.00 87.75 159 TYR A O 1
ATOM 1309 N N . ALA A 1 160 ? 5.614 16.121 -18.747 1.00 90.06 160 ALA A N 1
ATOM 1310 C CA . ALA A 1 160 ? 4.987 15.380 -17.665 1.00 90.06 160 ALA A CA 1
ATOM 1311 C C . ALA A 1 160 ? 4.899 16.244 -16.400 1.00 90.06 160 ALA A C 1
ATOM 1313 O O . ALA A 1 160 ? 5.845 16.938 -16.027 1.00 90.06 160 ALA A O 1
ATOM 1314 N N . VAL A 1 161 ? 3.763 16.186 -15.706 1.00 85.75 161 VAL A N 1
ATOM 1315 C CA . VAL A 1 161 ? 3.566 16.846 -14.409 1.00 85.75 161 VAL A CA 1
ATOM 1316 C C . VAL A 1 161 ? 3.044 15.828 -13.410 1.00 85.75 161 VAL A C 1
ATOM 1318 O O . V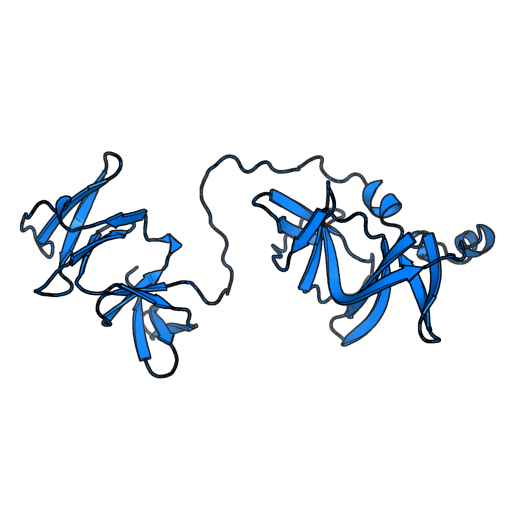AL A 1 161 ? 2.036 15.166 -13.659 1.00 85.75 161 VAL A O 1
ATOM 1321 N N . GLU A 1 162 ? 3.719 15.698 -12.270 1.00 84.75 162 GLU A N 1
ATOM 1322 C CA . GLU A 1 162 ? 3.267 14.811 -11.198 1.00 84.75 162 GLU A CA 1
ATOM 1323 C C . GLU A 1 162 ? 1.878 15.244 -10.715 1.00 84.75 162 GLU A C 1
ATOM 1325 O O . GLU A 1 162 ? 1.643 16.414 -10.397 1.00 84.75 162 GLU A O 1
ATOM 1330 N N . ARG A 1 163 ? 0.947 14.294 -10.599 1.00 81.81 163 ARG A N 1
ATOM 1331 C CA . ARG A 1 163 ? -0.450 14.565 -10.235 1.00 81.81 163 ARG A CA 1
ATOM 1332 C C . ARG A 1 163 ? -0.599 15.368 -8.945 1.00 81.81 163 ARG A C 1
ATOM 1334 O O . ARG A 1 163 ? -1.475 16.223 -8.858 1.00 81.81 163 ARG A O 1
ATOM 1341 N N . TYR A 1 164 ? 0.260 15.138 -7.952 1.00 80.19 164 TYR A N 1
ATOM 1342 C CA . TYR A 1 164 ? 0.215 15.853 -6.670 1.00 80.19 164 TYR A CA 1
ATOM 1343 C C . TYR A 1 164 ? 0.697 17.315 -6.751 1.00 80.19 164 TYR A C 1
ATOM 1345 O O . TYR A 1 164 ? 0.468 18.089 -5.814 1.00 80.19 164 TYR A O 1
ATOM 1353 N N . LYS A 1 165 ? 1.383 17.703 -7.835 1.00 83.44 165 LYS A N 1
ATOM 1354 C CA . LYS A 1 165 ? 1.781 19.091 -8.100 1.00 83.44 165 LYS A CA 1
ATOM 1355 C C . LYS A 1 165 ? 0.677 19.894 -8.780 1.00 83.44 165 LYS A C 1
ATOM 1357 O O . LYS A 1 165 ? 0.745 21.120 -8.735 1.00 83.44 165 LYS A O 1
ATOM 1362 N N . ILE A 1 166 ? -0.337 19.238 -9.349 1.00 82.88 166 ILE A N 1
ATOM 1363 C CA . ILE A 1 166 ? -1.496 19.904 -9.945 1.00 82.88 166 ILE A CA 1
ATOM 1364 C C . ILE A 1 166 ? -2.490 20.290 -8.849 1.00 82.88 166 ILE A C 1
ATOM 1366 O O . ILE A 1 166 ? -2.993 19.455 -8.099 1.00 82.88 166 ILE A O 1
ATOM 1370 N N . LEU A 1 167 ? -2.763 21.587 -8.760 1.00 85.06 167 LEU A N 1
ATOM 1371 C CA . LEU A 1 167 ? -3.709 22.196 -7.833 1.00 85.06 167 LEU A CA 1
ATOM 1372 C C . LEU A 1 167 ? -5.136 22.193 -8.386 1.00 85.06 167 LEU A C 1
ATOM 1374 O O . LEU A 1 167 ? -6.086 22.103 -7.602 1.00 85.06 167 LEU A O 1
ATOM 1378 N N . ASN A 1 168 ? -5.282 22.337 -9.708 1.00 88.31 168 ASN A N 1
ATOM 1379 C CA . ASN A 1 168 ? -6.557 22.302 -10.418 1.00 88.31 168 ASN A CA 1
ATOM 1380 C C . ASN A 1 168 ? -6.359 22.151 -11.940 1.00 88.31 168 ASN A C 1
ATOM 1382 O O . ASN A 1 168 ? -5.325 22.552 -12.470 1.00 88.31 168 ASN A O 1
ATOM 1386 N N . ILE A 1 169 ? -7.378 21.645 -12.637 1.00 86.75 169 ILE A N 1
ATOM 1387 C CA . ILE A 1 169 ? -7.504 21.712 -14.100 1.00 86.75 169 ILE A CA 1
ATOM 1388 C C . ILE A 1 169 ? -8.845 22.386 -14.396 1.00 86.75 169 ILE A C 1
ATOM 1390 O O . ILE A 1 169 ? -9.871 21.979 -13.852 1.00 86.75 169 ILE A O 1
ATOM 1394 N N . SER A 1 170 ? -8.847 23.432 -15.215 1.00 82.25 170 SER A N 1
ATOM 1395 C CA . SER A 1 170 ? -10.065 24.146 -15.620 1.00 82.25 170 SER A CA 1
ATOM 1396 C C . SER A 1 170 ? -10.058 24.459 -17.110 1.00 82.25 170 SER A C 1
ATOM 1398 O O . SER A 1 170 ? -9.055 24.234 -17.788 1.00 82.25 170 SER A O 1
ATOM 1400 N N . GLY A 1 171 ? -11.169 24.985 -17.623 1.00 82.62 171 GLY A N 1
ATOM 1401 C CA . GLY A 1 171 ? -11.175 25.575 -18.953 1.00 82.62 171 GLY A CA 1
ATOM 1402 C C . GLY A 1 171 ? -10.398 26.896 -18.986 1.00 82.62 171 GLY A C 1
ATOM 1403 O O . GLY A 1 171 ? -9.951 27.422 -17.954 1.00 82.62 171 GLY A O 1
ATOM 1404 N N . ILE A 1 172 ? -10.199 27.406 -20.202 1.00 87.75 172 ILE A N 1
ATOM 1405 C CA . ILE A 1 172 ? -9.409 28.615 -20.479 1.00 87.75 172 ILE A CA 1
ATOM 1406 C C . ILE A 1 172 ? -10.073 29.908 -20.000 1.00 87.75 172 ILE A C 1
ATOM 1408 O O . ILE A 1 172 ? -9.419 30.940 -19.959 1.00 87.75 172 ILE A O 1
ATOM 1412 N N . GLU A 1 173 ? -11.344 29.878 -19.601 1.00 85.00 173 GLU A N 1
ATOM 1413 C CA . GLU A 1 173 ? -12.093 31.055 -19.148 1.00 85.00 173 GLU A CA 1
ATOM 1414 C C . GLU A 1 173 ? -11.472 31.765 -17.934 1.00 85.00 173 GLU A C 1
ATOM 1416 O O . GLU A 1 173 ? -11.771 32.927 -17.679 1.00 85.00 173 GLU A O 1
ATOM 1421 N N . LYS A 1 174 ? -10.599 31.080 -17.186 1.00 78.81 174 LYS A N 1
ATOM 1422 C CA . LYS A 1 174 ? -9.886 31.642 -16.028 1.00 78.81 174 LYS A CA 1
ATOM 1423 C C . LYS A 1 174 ? -8.538 32.277 -16.376 1.00 78.81 174 LYS A C 1
ATOM 1425 O O . LYS A 1 174 ? -7.882 32.819 -15.490 1.00 78.81 174 LYS A O 1
ATOM 1430 N N . PHE A 1 175 ? -8.097 32.173 -17.626 1.00 89.62 175 PHE A N 1
ATOM 1431 C CA . PHE A 1 175 ? -6.829 32.727 -18.082 1.00 89.62 175 PHE A CA 1
ATOM 1432 C C . PHE A 1 175 ? -6.953 34.230 -18.346 1.00 89.62 175 PHE A C 1
ATOM 1434 O O . PHE A 1 175 ? -7.795 34.667 -19.129 1.00 89.62 175 PHE A O 1
ATOM 1441 N N . ALA A 1 176 ? -6.069 35.011 -17.729 1.00 85.00 176 ALA A N 1
ATOM 1442 C CA . ALA A 1 176 ? -5.894 36.425 -18.011 1.00 85.00 176 ALA A CA 1
ATOM 1443 C C . ALA A 1 176 ? -4.617 36.620 -18.853 1.00 85.00 176 ALA A C 1
ATOM 1445 O O . ALA A 1 176 ? -3.517 36.398 -18.337 1.00 85.00 176 ALA A O 1
ATOM 1446 N N . PRO A 1 177 ? -4.721 37.012 -20.136 1.00 86.81 177 PRO A N 1
ATOM 1447 C CA . PRO A 1 177 ? -3.554 37.222 -20.988 1.00 86.81 177 PRO A CA 1
ATOM 1448 C C . PRO A 1 177 ? -2.737 38.430 -20.521 1.00 86.81 177 PRO A C 1
ATOM 1450 O O . PRO A 1 177 ? -3.280 39.513 -20.302 1.00 86.81 177 PRO A O 1
ATOM 1453 N N . PHE A 1 178 ? -1.426 38.242 -20.379 1.00 83.88 178 PHE A N 1
ATOM 1454 C CA . PHE A 1 178 ? -0.481 39.271 -19.944 1.00 83.88 178 PHE A CA 1
ATOM 1455 C C . PHE A 1 178 ? 0.961 38.821 -20.211 1.00 83.88 178 PHE A C 1
ATOM 1457 O O . PHE A 1 178 ? 1.447 37.877 -19.597 1.00 83.88 178 PHE A O 1
ATOM 1464 N N . SER A 1 179 ? 1.675 39.497 -21.105 1.00 82.75 179 SER A N 1
ATOM 1465 C CA . SER A 1 179 ? 3.034 39.086 -21.469 1.00 82.75 179 SER A CA 1
ATOM 1466 C C . SER A 1 179 ? 4.078 39.661 -20.511 1.00 82.75 179 SER A C 1
ATOM 1468 O O . SER A 1 179 ? 4.247 40.879 -20.430 1.00 82.75 179 SER A O 1
ATOM 1470 N N . PHE A 1 180 ? 4.817 38.794 -19.817 1.00 76.06 180 PHE A N 1
ATOM 1471 C CA . PHE A 1 180 ? 5.941 39.198 -18.971 1.00 76.06 180 PHE A CA 1
ATOM 1472 C C . PHE A 1 180 ? 7.026 38.121 -18.911 1.00 76.06 180 PHE A C 1
ATOM 1474 O O . PHE A 1 180 ? 6.803 37.027 -18.394 1.00 76.06 180 PHE A O 1
ATOM 1481 N N . LYS A 1 181 ? 8.234 38.466 -19.379 1.00 86.88 181 LYS A N 1
ATOM 1482 C CA . LYS A 1 181 ? 9.354 37.523 -19.560 1.00 86.88 181 LYS A CA 1
ATOM 1483 C C . LYS A 1 181 ? 8.913 36.330 -20.416 1.00 86.88 181 LYS A C 1
ATOM 1485 O O . LYS A 1 181 ? 8.409 36.547 -21.511 1.00 86.88 181 LYS A O 1
ATOM 1490 N N . GLU A 1 182 ? 9.100 35.107 -19.934 1.00 86.00 182 GLU A N 1
ATOM 1491 C CA . GLU A 1 182 ? 8.640 33.894 -20.607 1.00 86.00 182 GLU A CA 1
ATOM 1492 C C . GLU A 1 182 ? 7.128 33.637 -20.488 1.00 86.00 182 GLU A C 1
ATOM 1494 O O . GLU A 1 182 ? 6.634 32.751 -21.171 1.00 86.00 182 GLU A O 1
ATOM 1499 N N . PHE A 1 183 ? 6.387 34.380 -19.657 1.00 89.69 183 PHE A N 1
ATOM 1500 C CA . PHE A 1 183 ? 4.975 34.105 -19.372 1.00 89.69 183 PHE A CA 1
ATOM 1501 C C . PHE A 1 183 ? 4.008 34.828 -20.315 1.00 89.69 183 PHE A C 1
ATOM 1503 O O . PHE A 1 183 ? 4.186 36.003 -20.641 1.00 89.69 183 PHE A O 1
ATOM 1510 N N . ASP A 1 184 ? 2.939 34.123 -20.683 1.00 86.69 184 ASP A N 1
ATOM 1511 C CA . ASP A 1 184 ? 1.872 34.567 -21.587 1.00 86.69 184 ASP A CA 1
ATOM 1512 C C . ASP A 1 184 ? 0.663 35.173 -20.859 1.00 86.69 184 ASP A C 1
ATOM 1514 O O . ASP A 1 184 ? -0.227 35.761 -21.484 1.00 86.69 184 ASP A O 1
ATOM 1518 N N . GLY A 1 185 ? 0.592 35.001 -19.540 1.00 89.81 185 GLY A N 1
ATOM 1519 C CA . GLY A 1 185 ? -0.461 35.568 -18.711 1.00 89.81 185 GLY A CA 1
ATOM 1520 C C . GLY A 1 185 ? -0.425 35.079 -17.281 1.00 89.81 185 GLY A C 1
ATOM 1521 O O . GLY A 1 185 ? 0.615 34.656 -16.775 1.00 89.81 185 GLY A O 1
ATOM 1522 N N . PHE A 1 186 ? -1.575 35.132 -16.622 1.00 88.94 186 PHE A N 1
ATOM 1523 C CA . PHE A 1 186 ? -1.743 34.638 -15.265 1.00 88.94 186 PHE A CA 1
ATOM 1524 C C . PHE A 1 186 ? -3.147 34.076 -15.029 1.00 88.94 186 PHE A C 1
ATOM 1526 O O . PHE A 1 186 ? -4.065 34.252 -15.829 1.00 88.94 186 PHE A O 1
ATOM 1533 N N . VAL A 1 187 ? -3.309 33.378 -13.911 1.00 87.94 187 VAL A N 1
ATOM 1534 C CA . VAL A 1 187 ? -4.597 32.913 -13.394 1.00 87.94 187 VAL A CA 1
ATOM 1535 C C . VAL A 1 187 ? -4.642 33.098 -11.890 1.00 87.94 187 VAL A C 1
ATOM 1537 O O . VAL A 1 187 ? -3.665 32.829 -11.193 1.00 87.94 187 VAL A O 1
ATOM 1540 N N . GLU A 1 188 ? -5.795 33.519 -11.386 1.00 84.62 188 GLU A N 1
ATOM 1541 C CA . GLU A 1 188 ? -6.067 33.531 -9.957 1.00 84.62 188 GLU A CA 1
ATOM 1542 C C . GLU A 1 188 ? -6.730 32.218 -9.520 1.00 84.62 188 GLU A C 1
ATOM 1544 O O . GLU A 1 188 ? -7.737 31.772 -10.080 1.00 84.62 188 GLU A O 1
ATOM 1549 N N . TYR A 1 189 ? -6.178 31.589 -8.486 1.00 83.50 189 TYR A N 1
ATOM 1550 C CA . TYR A 1 189 ? -6.755 30.403 -7.870 1.00 83.50 189 TYR A CA 1
ATOM 1551 C C . TYR A 1 189 ? -6.557 30.439 -6.359 1.00 83.50 189 TYR A C 1
ATOM 1553 O O . TYR A 1 189 ? -5.433 30.478 -5.874 1.00 83.50 189 TYR A O 1
ATOM 1561 N N . LYS A 1 190 ? -7.665 30.389 -5.606 1.00 85.06 190 LYS A N 1
ATOM 1562 C CA . LYS A 1 190 ? -7.670 30.440 -4.131 1.00 85.06 190 LYS A CA 1
ATOM 1563 C C . LYS A 1 190 ? -6.886 31.636 -3.564 1.00 85.06 190 LYS A C 1
ATOM 1565 O O . LYS A 1 190 ? -6.143 31.474 -2.602 1.00 85.06 190 LYS A O 1
ATOM 1570 N N . ASN A 1 191 ? -7.104 32.822 -4.134 1.00 82.06 191 ASN A N 1
ATOM 1571 C CA . ASN A 1 191 ? -6.463 34.085 -3.745 1.00 82.06 191 ASN A CA 1
ATOM 1572 C C . ASN A 1 191 ? -4.936 34.121 -3.972 1.00 82.06 191 ASN A C 1
ATOM 1574 O O . ASN A 1 191 ? -4.243 34.936 -3.369 1.00 82.06 191 ASN A O 1
ATOM 1578 N N . GLU A 1 192 ? -4.404 33.246 -4.830 1.00 86.06 192 GLU A N 1
ATOM 1579 C CA . GLU A 1 192 ? -3.012 33.264 -5.287 1.00 86.06 192 GLU A CA 1
ATOM 1580 C C . GLU A 1 192 ? -2.965 33.431 -6.814 1.00 86.06 192 GLU A C 1
ATOM 1582 O O . GLU A 1 192 ? -3.798 32.871 -7.531 1.00 86.06 192 GLU A O 1
ATOM 1587 N N . ILE A 1 193 ? -1.989 34.199 -7.311 1.00 83.44 193 ILE A N 1
ATOM 1588 C CA . ILE A 1 193 ? -1.773 34.435 -8.745 1.00 83.44 193 ILE A CA 1
ATOM 1589 C C . ILE A 1 193 ? -0.672 33.502 -9.241 1.00 83.44 193 ILE A C 1
ATOM 1591 O O . ILE A 1 193 ? 0.450 33.526 -8.736 1.00 83.44 193 ILE A O 1
ATOM 1595 N N . PHE A 1 194 ? -0.981 32.722 -10.272 1.00 87.00 194 PHE A N 1
ATOM 1596 C CA . PHE A 1 194 ? -0.036 31.829 -10.929 1.00 87.00 194 PHE A CA 1
ATOM 1597 C C . PHE A 1 194 ? 0.267 32.356 -12.330 1.00 87.00 194 PHE A C 1
ATOM 1599 O O . PHE A 1 194 ? -0.671 32.536 -13.111 1.00 87.00 194 PHE A O 1
ATOM 1606 N N . PRO A 1 195 ? 1.542 32.579 -12.686 1.00 88.56 195 PRO A N 1
ATOM 1607 C CA . PRO A 1 195 ? 1.900 32.938 -14.050 1.00 88.56 195 PRO A CA 1
ATOM 1608 C C . PRO A 1 195 ? 1.650 31.747 -14.987 1.00 88.56 195 PRO A C 1
ATOM 1610 O O . PRO A 1 195 ? 1.733 30.594 -14.564 1.00 88.56 195 PRO A O 1
ATOM 1613 N N . VAL A 1 196 ? 1.312 32.010 -16.247 1.00 89.56 196 VAL A N 1
ATOM 1614 C CA . VAL A 1 196 ? 0.862 31.006 -17.222 1.00 89.56 196 VAL A CA 1
ATOM 1615 C C . VAL A 1 196 ? 1.824 30.951 -18.406 1.00 89.56 196 VAL A C 1
ATOM 1617 O O . VAL A 1 196 ? 2.168 31.988 -18.966 1.00 89.56 196 VAL A O 1
ATOM 1620 N N . LEU A 1 197 ? 2.218 29.739 -18.800 1.00 91.00 197 LEU A N 1
ATOM 1621 C CA . LEU A 1 197 ? 2.982 29.447 -20.017 1.00 91.00 197 LEU A CA 1
ATOM 1622 C C . LEU A 1 197 ? 2.110 28.696 -21.017 1.00 91.00 197 LEU A C 1
ATOM 1624 O O . LEU A 1 197 ? 1.408 27.755 -20.636 1.00 91.00 197 LEU A O 1
ATOM 1628 N N . LYS A 1 198 ? 2.189 29.054 -22.295 1.00 91.12 198 LYS A N 1
ATOM 1629 C CA . LYS A 1 198 ? 1.606 28.253 -23.373 1.00 91.12 198 LYS A CA 1
ATOM 1630 C C . LYS A 1 198 ? 2.503 27.070 -23.714 1.00 91.12 198 LYS A C 1
ATOM 1632 O O . LYS A 1 198 ? 3.715 27.206 -23.848 1.00 91.12 198 LYS A O 1
ATOM 1637 N N . THR A 1 199 ? 1.895 25.903 -23.893 1.00 86.06 199 THR A N 1
ATOM 1638 C CA . THR A 1 199 ? 2.577 24.691 -24.387 1.00 86.06 199 THR A CA 1
ATOM 1639 C C . THR A 1 199 ? 2.201 24.346 -25.832 1.00 86.06 199 THR A C 1
ATOM 1641 O O . THR A 1 199 ? 2.869 23.516 -26.465 1.00 86.06 199 THR A O 1
ATOM 1644 N N . ASP A 1 200 ? 1.165 25.004 -26.357 1.00 86.38 200 ASP A N 1
ATOM 1645 C CA . ASP A 1 200 ? 0.662 24.914 -27.727 1.00 86.38 200 ASP A CA 1
ATOM 1646 C C . ASP A 1 200 ? -0.018 26.240 -28.137 1.00 86.38 200 ASP A C 1
ATOM 1648 O O . ASP A 1 200 ? -0.397 27.039 -27.277 1.00 86.38 200 ASP A O 1
ATOM 1652 N N . GLU A 1 201 ? -0.180 26.469 -29.442 1.00 84.31 201 GLU A N 1
ATOM 1653 C CA . GLU A 1 201 ? -0.863 27.654 -29.991 1.00 84.31 201 GLU A CA 1
ATOM 1654 C C . GLU A 1 201 ? -2.388 27.541 -29.861 1.00 84.31 201 GLU A C 1
ATOM 1656 O O . GLU A 1 201 ? -3.088 28.542 -29.708 1.00 84.31 201 GLU A O 1
ATOM 1661 N N . GLU A 1 202 ? -2.915 26.313 -29.880 1.00 86.06 202 GLU A N 1
ATOM 1662 C CA . GLU A 1 202 ? -4.329 26.036 -29.645 1.00 86.06 202 GLU A CA 1
ATOM 1663 C C . GLU A 1 202 ? -4.533 25.469 -28.243 1.00 86.06 202 GLU A C 1
ATOM 1665 O O . GLU A 1 202 ? -4.049 24.389 -27.921 1.00 86.06 202 GLU A O 1
ATOM 1670 N N . PHE A 1 203 ? -5.329 26.143 -27.417 1.00 87.88 203 PHE A N 1
ATOM 1671 C CA . PHE A 1 203 ? -5.510 25.758 -26.020 1.00 87.88 203 PHE A CA 1
ATOM 1672 C C . PHE A 1 203 ? -6.973 25.576 -25.628 1.00 87.88 203 PHE A C 1
ATOM 1674 O O . PHE A 1 203 ? -7.861 26.324 -26.031 1.00 87.88 203 PHE A O 1
ATOM 1681 N N . LYS A 1 204 ? -7.206 24.557 -24.798 1.00 87.38 204 LYS A N 1
ATOM 1682 C CA . LYS A 1 204 ? -8.523 24.192 -24.253 1.00 87.38 204 LYS A CA 1
ATOM 1683 C C . LYS A 1 204 ? -8.525 24.108 -22.736 1.00 87.38 204 LYS A C 1
ATOM 1685 O O . LYS A 1 204 ? -9.577 24.266 -22.120 1.00 87.38 204 LYS A O 1
ATOM 1690 N N . TRP A 1 205 ? -7.361 23.874 -22.145 1.00 87.00 205 TRP A N 1
ATOM 1691 C CA . TRP A 1 205 ? -7.235 23.590 -20.731 1.00 87.00 205 TRP A CA 1
ATOM 1692 C C . TRP A 1 205 ? -6.193 24.476 -20.081 1.00 87.00 205 TRP A C 1
ATOM 1694 O O . TRP A 1 205 ? -5.135 24.760 -20.645 1.00 87.00 205 TRP A O 1
ATOM 1704 N N . LEU A 1 206 ? -6.496 24.847 -18.847 1.00 88.12 206 LEU A N 1
ATOM 1705 C CA . LEU A 1 206 ? -5.595 25.513 -17.938 1.00 88.12 206 LEU A CA 1
ATOM 1706 C C . LEU A 1 206 ? -5.240 24.546 -16.808 1.00 88.12 206 LEU A C 1
ATOM 1708 O O . LEU A 1 206 ? -6.103 24.136 -16.028 1.00 88.12 206 LEU A O 1
ATOM 1712 N N . VAL A 1 207 ? -3.966 24.180 -16.722 1.00 87.81 207 VAL A N 1
ATOM 1713 C CA . VAL A 1 207 ? -3.425 23.312 -15.674 1.00 87.81 207 VAL A CA 1
ATOM 1714 C C . VAL A 1 207 ? -2.701 24.174 -14.660 1.00 87.81 207 VAL A C 1
ATOM 1716 O O . VAL A 1 207 ? -1.623 24.693 -14.932 1.00 87.81 207 VAL A O 1
ATOM 1719 N N . ILE A 1 208 ? -3.283 24.307 -13.474 1.00 86.81 208 ILE A N 1
ATOM 1720 C CA . ILE A 1 208 ? -2.705 25.087 -12.383 1.00 86.81 208 ILE A CA 1
ATOM 1721 C C . ILE A 1 208 ? -1.841 24.142 -11.561 1.00 86.81 208 ILE A C 1
ATOM 1723 O O . ILE A 1 208 ? -2.375 23.259 -10.885 1.00 86.81 208 ILE A O 1
ATOM 1727 N N . LYS A 1 209 ? -0.515 24.305 -11.607 1.00 87.06 209 LYS A N 1
ATOM 1728 C CA . LYS A 1 209 ? 0.424 23.564 -10.755 1.00 87.06 209 LYS A CA 1
ATOM 1729 C C . LYS A 1 209 ? 1.059 24.487 -9.718 1.00 87.06 209 LYS A C 1
ATOM 1731 O O . LYS A 1 209 ? 0.908 25.704 -9.743 1.00 87.06 209 LYS A O 1
ATOM 1736 N N . LYS A 1 210 ? 1.767 23.898 -8.757 1.00 80.88 210 LYS A N 1
ATOM 1737 C CA . LYS A 1 210 ? 2.593 24.673 -7.823 1.00 80.88 210 LYS A CA 1
ATOM 1738 C C . LYS A 1 210 ? 3.638 25.474 -8.614 1.00 80.88 210 LYS A C 1
ATOM 1740 O O . LYS A 1 210 ? 4.339 24.903 -9.445 1.00 80.88 210 LYS A O 1
ATOM 1745 N N . GLY A 1 211 ? 3.733 26.775 -8.346 1.00 83.38 211 GLY A N 1
ATOM 1746 C CA . GLY A 1 211 ? 4.703 27.692 -8.956 1.00 83.38 211 GLY A CA 1
ATOM 1747 C C . GLY A 1 211 ? 4.195 28.421 -10.202 1.00 83.38 211 GLY A C 1
ATOM 1748 O O . GLY A 1 211 ? 4.299 29.640 -10.264 1.00 83.38 211 GLY A O 1
ATOM 1749 N N . PHE A 1 212 ? 3.619 27.707 -11.170 1.00 87.31 212 PHE A N 1
ATOM 1750 C CA . PHE A 1 212 ? 3.114 28.290 -12.420 1.00 87.31 212 PHE A CA 1
ATOM 1751 C C . PHE A 1 212 ? 1.964 27.462 -13.003 1.00 87.31 212 PHE A C 1
ATOM 1753 O O . PHE A 1 212 ? 1.594 26.421 -12.472 1.00 87.31 212 PHE A O 1
ATOM 1760 N N . SER A 1 213 ? 1.370 27.925 -14.092 1.00 91.00 213 SER A N 1
ATOM 1761 C CA . SER A 1 213 ? 0.264 27.269 -14.782 1.00 91.00 213 SER A CA 1
ATOM 1762 C C . SER A 1 213 ? 0.594 27.049 -16.254 1.00 91.00 213 SER A C 1
ATOM 1764 O O . SER A 1 213 ? 1.424 27.752 -16.827 1.00 91.00 213 SER A O 1
ATOM 1766 N N . LEU A 1 214 ? -0.055 26.065 -16.867 1.00 92.31 214 LEU A N 1
ATOM 1767 C CA . LEU A 1 214 ? 0.119 25.726 -18.276 1.00 92.31 214 LEU A CA 1
ATOM 1768 C C . LEU A 1 214 ? -1.192 25.910 -19.027 1.00 92.31 214 LEU A C 1
ATOM 1770 O O . LEU A 1 214 ? -2.236 25.433 -18.580 1.00 92.31 214 LEU A O 1
ATOM 1774 N N . LEU A 1 215 ? -1.115 26.560 -20.179 1.00 91.06 215 LEU A N 1
ATOM 1775 C CA . LEU A 1 215 ? -2.197 26.665 -21.141 1.00 91.06 215 LEU A CA 1
ATOM 1776 C C . LEU A 1 215 ? -1.933 25.650 -22.261 1.00 91.06 215 LEU A C 1
ATOM 1778 O O . LEU A 1 215 ? -0.943 25.773 -22.981 1.00 91.06 215 LEU A O 1
ATOM 1782 N N . CYS A 1 216 ? -2.781 24.625 -22.358 1.00 90.56 216 CYS A N 1
ATOM 1783 C CA . CYS A 1 216 ? -2.512 23.421 -23.150 1.00 90.56 216 CYS A CA 1
ATOM 1784 C C . CYS A 1 216 ? -3.738 22.923 -23.924 1.00 90.56 216 CYS A C 1
ATOM 1786 O O . CYS A 1 216 ? -4.890 23.273 -23.626 1.00 90.56 216 CYS A O 1
ATOM 1788 N N . LYS A 1 217 ? -3.495 22.083 -24.932 1.00 90.06 217 LYS A N 1
ATOM 1789 C CA . LYS A 1 217 ? -4.528 21.510 -25.804 1.00 90.06 217 LYS A CA 1
ATOM 1790 C C . LYS A 1 217 ? -5.071 20.193 -25.270 1.00 90.06 217 LYS A C 1
ATOM 1792 O O . LYS A 1 217 ? -6.283 19.977 -25.255 1.00 90.06 217 LYS A O 1
ATOM 1797 N N . ASN A 1 218 ? -4.166 19.310 -24.860 1.00 84.25 218 ASN A N 1
ATOM 1798 C CA . ASN A 1 218 ? -4.424 17.919 -24.531 1.00 84.25 218 ASN A CA 1
ATOM 1799 C C . ASN A 1 218 ? -3.786 17.555 -23.192 1.00 84.25 218 ASN A C 1
ATOM 1801 O O . ASN A 1 218 ? -2.622 17.851 -22.927 1.00 84.25 218 ASN A O 1
ATOM 1805 N N . ILE A 1 219 ? -4.555 16.835 -22.381 1.00 83.56 219 ILE A N 1
ATOM 1806 C CA . ILE A 1 219 ? -4.128 16.320 -21.086 1.00 83.56 219 ILE A CA 1
ATOM 1807 C C . ILE A 1 219 ? -4.436 14.826 -21.061 1.00 83.56 219 ILE A C 1
ATOM 1809 O O . ILE A 1 219 ? -5.571 14.424 -21.316 1.00 83.56 219 ILE A O 1
ATOM 1813 N N . GLN A 1 220 ? -3.441 14.002 -20.743 1.00 84.81 220 GLN A N 1
ATOM 1814 C CA . GLN A 1 220 ? -3.610 12.555 -20.593 1.00 84.81 220 GLN A CA 1
ATOM 1815 C C . GLN A 1 220 ? -3.017 12.093 -19.269 1.00 84.81 220 GLN A C 1
ATOM 1817 O O . GLN A 1 220 ? -1.952 12.553 -18.877 1.00 84.81 220 GLN A O 1
ATOM 1822 N N . THR A 1 221 ? -3.680 11.175 -18.573 1.00 84.06 221 THR A N 1
ATOM 1823 C CA . THR A 1 221 ? -3.126 10.560 -17.361 1.00 84.06 221 THR A CA 1
ATOM 1824 C C . THR A 1 221 ? -2.344 9.310 -17.721 1.00 84.06 221 THR A C 1
ATOM 1826 O O . THR A 1 221 ? -2.844 8.474 -18.472 1.00 84.06 221 THR A O 1
ATOM 1829 N N . THR A 1 222 ? -1.153 9.149 -17.156 1.00 83.12 222 THR A N 1
ATOM 1830 C CA . THR A 1 222 ? -0.342 7.948 -17.352 1.00 83.12 222 THR A CA 1
ATOM 1831 C C . THR A 1 222 ? 0.463 7.610 -16.110 1.00 83.12 222 THR A C 1
ATOM 1833 O O . THR A 1 222 ? 0.615 8.417 -15.198 1.00 83.12 222 THR A O 1
ATOM 1836 N N . ASN A 1 223 ? 1.018 6.408 -16.142 1.00 81.31 223 ASN A N 1
ATOM 1837 C CA . ASN A 1 223 ? 1.917 5.848 -15.157 1.00 81.31 223 ASN A CA 1
ATOM 1838 C C . ASN A 1 223 ? 3.235 5.478 -15.835 1.00 81.31 223 ASN A C 1
ATOM 1840 O O . ASN A 1 223 ? 3.235 5.030 -16.984 1.00 81.31 223 ASN A O 1
ATOM 1844 N N . GLY A 1 224 ? 4.358 5.681 -15.149 1.00 75.81 224 GLY A N 1
ATOM 1845 C CA . GLY A 1 224 ? 5.668 5.423 -15.736 1.00 75.81 224 GLY A CA 1
ATOM 1846 C C . GLY A 1 224 ? 6.815 5.437 -14.739 1.00 75.81 224 GLY A C 1
ATOM 1847 O O . GLY A 1 224 ? 6.640 5.695 -13.547 1.00 75.81 224 GLY A O 1
ATOM 1848 N N . GLU A 1 225 ? 7.998 5.131 -15.258 1.00 82.19 225 GLU A N 1
ATOM 1849 C CA . GLU A 1 225 ? 9.251 5.134 -14.511 1.00 82.19 225 GLU A CA 1
ATOM 1850 C C . GLU A 1 225 ? 9.890 6.524 -14.572 1.00 82.19 225 GLU A C 1
ATOM 1852 O O . GLU A 1 225 ? 9.998 7.112 -15.648 1.00 82.19 225 GLU A O 1
ATOM 1857 N N . VAL A 1 226 ? 10.337 7.044 -13.427 1.00 82.00 226 VAL A N 1
ATOM 1858 C CA . VAL A 1 226 ? 11.122 8.282 -13.382 1.00 82.00 226 VAL A CA 1
ATOM 1859 C C . VAL A 1 226 ? 12.595 7.949 -13.546 1.00 82.00 226 VAL A C 1
ATOM 1861 O O . VAL A 1 226 ? 13.157 7.196 -12.751 1.00 82.00 226 VAL A O 1
ATOM 1864 N N . ILE A 1 227 ? 13.211 8.549 -14.557 1.00 78.44 227 ILE A N 1
ATOM 1865 C CA . ILE A 1 227 ? 14.643 8.466 -14.843 1.00 78.44 227 ILE A CA 1
ATOM 1866 C C . ILE A 1 227 ? 15.258 9.866 -14.754 1.00 78.44 227 ILE A C 1
ATOM 1868 O O . ILE A 1 227 ? 14.556 10.862 -14.934 1.00 78.44 227 ILE A O 1
ATOM 1872 N N . SER A 1 228 ? 16.560 9.951 -14.493 1.00 81.38 228 SER A N 1
ATOM 1873 C CA . SER A 1 228 ? 17.286 11.224 -14.436 1.00 81.38 228 SER A CA 1
ATOM 1874 C C . SER A 1 228 ? 18.437 11.240 -15.437 1.00 81.38 228 SER A C 1
ATOM 1876 O O . SER A 1 228 ? 19.045 10.197 -15.676 1.00 81.38 228 SER A O 1
ATOM 1878 N N . ASP A 1 229 ? 18.745 12.408 -16.005 1.00 73.88 229 ASP A N 1
ATOM 1879 C CA . ASP A 1 229 ? 19.989 12.609 -16.760 1.00 73.88 229 ASP A CA 1
ATOM 1880 C C . ASP A 1 229 ? 21.180 12.942 -15.841 1.00 73.88 229 ASP A C 1
ATOM 1882 O O . ASP A 1 229 ? 21.038 13.106 -14.627 1.00 73.88 229 ASP A O 1
ATOM 1886 N N . GLU A 1 230 ? 22.371 13.070 -16.430 1.00 61.59 230 GLU A N 1
ATOM 1887 C CA . GLU A 1 230 ? 23.620 13.414 -15.730 1.00 61.59 230 GLU A CA 1
ATOM 1888 C C . GLU A 1 230 ? 23.581 14.788 -15.034 1.00 61.59 230 GLU A C 1
ATOM 1890 O O . GLU A 1 230 ? 24.396 15.067 -14.156 1.00 61.59 230 GLU A O 1
ATOM 1895 N N . LYS A 1 231 ? 22.627 15.654 -15.402 1.00 73.50 231 LYS A N 1
ATOM 1896 C CA . LYS A 1 231 ? 22.403 16.976 -14.801 1.00 73.50 231 LYS A CA 1
ATOM 1897 C C . LYS A 1 231 ? 21.289 16.953 -13.751 1.00 73.50 231 LYS A C 1
ATOM 1899 O O . LYS A 1 231 ? 20.842 18.016 -13.324 1.00 73.50 231 LYS A O 1
ATOM 1904 N N . ASN A 1 232 ? 20.849 15.766 -13.326 1.00 72.62 232 ASN A N 1
ATOM 1905 C CA . ASN A 1 232 ? 19.728 15.543 -12.412 1.00 72.62 232 ASN A CA 1
ATOM 1906 C C . ASN A 1 232 ? 18.372 16.067 -12.919 1.00 72.62 232 ASN A C 1
ATOM 1908 O O . ASN A 1 232 ? 17.436 16.177 -12.121 1.00 72.62 232 ASN A O 1
ATOM 1912 N N . LYS A 1 233 ? 18.214 16.357 -14.219 1.00 77.12 233 LYS A N 1
ATOM 1913 C CA . LYS A 1 233 ? 16.877 16.617 -14.767 1.00 77.12 233 LYS A CA 1
ATOM 1914 C C . LYS A 1 233 ? 16.089 15.321 -14.794 1.00 77.12 233 LYS A C 1
ATOM 1916 O O . LYS A 1 233 ? 16.624 14.275 -15.158 1.00 77.12 233 LYS A O 1
ATOM 1921 N N . LYS A 1 234 ? 14.812 15.402 -14.434 1.00 84.50 234 LYS A N 1
ATOM 1922 C CA . LYS A 1 234 ? 13.930 14.240 -14.327 1.00 84.50 234 LYS A CA 1
ATOM 1923 C C . LYS A 1 234 ? 13.070 14.088 -15.575 1.00 84.50 234 LYS A C 1
ATOM 1925 O O . LYS A 1 234 ? 12.525 15.061 -16.093 1.00 84.50 234 LYS A O 1
ATOM 1930 N N . TYR A 1 235 ? 12.897 12.847 -16.006 1.00 83.69 235 TYR A N 1
ATOM 1931 C CA . TYR A 1 235 ? 12.064 12.468 -17.139 1.00 83.69 235 TYR A CA 1
ATOM 1932 C C . TYR A 1 235 ? 11.150 11.309 -16.757 1.00 83.69 235 TYR A C 1
ATOM 1934 O O . TYR A 1 235 ? 11.515 10.439 -15.966 1.00 83.69 235 TYR A O 1
ATOM 1942 N N . LEU A 1 236 ? 9.963 11.282 -17.352 1.00 85.69 236 LEU A N 1
ATOM 1943 C CA . LEU A 1 236 ? 9.016 10.187 -17.239 1.00 85.69 236 LEU A CA 1
ATOM 1944 C C . LEU A 1 236 ? 9.127 9.276 -18.459 1.00 85.69 236 LEU A C 1
ATOM 1946 O O . LEU A 1 236 ? 8.883 9.712 -19.584 1.00 85.69 236 LEU A O 1
ATOM 1950 N N . LYS A 1 237 ? 9.418 7.997 -18.232 1.00 78.94 237 LYS A N 1
ATOM 1951 C CA . LYS A 1 237 ? 9.452 6.954 -19.255 1.00 78.94 237 LYS A CA 1
ATOM 1952 C C . LYS A 1 237 ? 8.163 6.131 -19.237 1.00 78.94 237 LYS A C 1
ATOM 1954 O O . LYS A 1 237 ? 7.832 5.495 -18.236 1.00 78.94 237 LYS A O 1
ATOM 1959 N N . VAL A 1 238 ? 7.465 6.099 -20.374 1.00 81.81 238 VAL A N 1
ATOM 1960 C CA . VAL A 1 238 ? 6.250 5.295 -20.600 1.00 81.81 238 VAL A CA 1
ATOM 1961 C C . VAL A 1 238 ? 6.440 4.466 -21.869 1.00 81.81 238 VAL A C 1
ATOM 1963 O O . VAL A 1 238 ? 6.340 4.974 -22.988 1.00 81.81 238 VAL A O 1
ATOM 1966 N N . GLY A 1 239 ? 6.757 3.179 -21.714 1.00 82.31 239 GLY A N 1
ATOM 1967 C CA . GLY A 1 239 ? 7.123 2.322 -22.844 1.00 82.31 239 GLY A CA 1
ATOM 1968 C C . GLY A 1 239 ? 8.357 2.859 -23.581 1.00 82.31 239 GLY A C 1
ATOM 1969 O O . GLY A 1 239 ? 9.452 2.878 -23.019 1.00 82.31 239 GLY A O 1
ATOM 1970 N N . LYS A 1 240 ? 8.177 3.291 -24.838 1.00 79.06 240 LYS A N 1
ATOM 1971 C CA . LYS A 1 240 ? 9.230 3.903 -25.677 1.00 79.06 240 LYS A CA 1
ATOM 1972 C C . LYS A 1 240 ? 9.270 5.437 -25.608 1.00 79.06 240 LYS A C 1
ATOM 1974 O O . LYS A 1 240 ? 10.206 6.026 -26.136 1.00 79.06 240 LYS A O 1
ATOM 1979 N N . ASN A 1 241 ? 8.279 6.072 -24.985 1.00 79.94 241 ASN A N 1
ATOM 1980 C CA . ASN A 1 241 ? 8.173 7.528 -24.927 1.00 79.94 241 ASN A CA 1
ATOM 1981 C C . ASN A 1 241 ? 8.856 8.070 -23.668 1.00 79.94 241 ASN A C 1
ATOM 1983 O O . ASN A 1 241 ? 8.799 7.442 -22.606 1.00 79.94 241 ASN A O 1
ATOM 1987 N N . ILE A 1 242 ? 9.476 9.243 -23.795 1.00 83.88 242 ILE A N 1
ATOM 1988 C CA . ILE A 1 242 ? 10.166 9.953 -22.715 1.00 83.88 242 ILE A CA 1
ATOM 1989 C C . ILE A 1 242 ? 9.651 11.392 -22.704 1.00 83.88 242 ILE A C 1
ATOM 1991 O O . ILE A 1 242 ? 9.663 12.053 -23.740 1.00 83.88 242 ILE A O 1
ATOM 1995 N N . TYR A 1 243 ? 9.215 11.865 -21.540 1.00 86.12 243 TYR A N 1
ATOM 1996 C CA . TYR A 1 243 ? 8.671 13.211 -21.348 1.00 86.12 243 TYR A CA 1
ATOM 1997 C C . TYR A 1 243 ? 9.471 13.951 -20.274 1.00 86.12 243 TYR A C 1
ATOM 1999 O O . TYR A 1 243 ? 9.762 13.372 -19.227 1.00 86.12 243 TYR A O 1
ATOM 2007 N N . GLU A 1 244 ? 9.815 15.221 -20.497 1.00 86.81 244 GLU A N 1
ATOM 2008 C CA . GLU A 1 244 ? 10.481 16.045 -19.474 1.00 86.81 244 GLU A CA 1
ATOM 2009 C C . GLU A 1 244 ? 9.506 16.328 -18.324 1.00 86.81 244 GLU A C 1
ATOM 2011 O O . GLU A 1 244 ? 8.368 16.748 -18.556 1.00 86.81 244 GLU A O 1
ATOM 2016 N N . ILE A 1 245 ? 9.934 16.081 -17.082 1.00 87.06 245 ILE A N 1
ATOM 2017 C CA . ILE A 1 245 ? 9.122 16.377 -15.900 1.00 87.06 245 ILE A CA 1
ATOM 2018 C C . ILE A 1 245 ? 9.310 17.850 -15.543 1.00 87.06 245 ILE A C 1
ATOM 2020 O O . ILE A 1 245 ? 10.406 18.278 -15.188 1.00 87.06 245 ILE A O 1
ATOM 2024 N N . LEU A 1 246 ? 8.225 18.621 -15.594 1.00 83.88 246 LEU A N 1
ATOM 2025 C CA . LEU A 1 246 ? 8.241 20.026 -15.194 1.00 83.88 246 LEU A CA 1
ATOM 2026 C C . LEU A 1 246 ? 8.207 20.125 -13.667 1.00 83.88 246 LEU A C 1
ATOM 2028 O O . LEU A 1 246 ? 7.153 19.911 -13.052 1.00 83.88 246 LEU A O 1
ATOM 2032 N N . GLU A 1 247 ? 9.341 20.480 -13.057 1.00 74.12 247 GLU A N 1
ATOM 2033 C CA . GLU A 1 247 ? 9.463 20.601 -11.597 1.00 74.12 247 GLU A CA 1
ATOM 2034 C C . GLU A 1 247 ? 8.680 21.760 -10.986 1.00 74.12 247 GLU A C 1
ATOM 2036 O O . GLU A 1 247 ? 8.521 22.825 -11.624 1.00 74.12 247 GLU A O 1
#